Protein AF-A0A7S4MJ01-F1 (afdb_monomer_lite)

Radius of gyration: 29.12 Å; chains: 1; bounding box: 57×42×101 Å

Structure (mmCIF, N/CA/C/O backbone):
data_AF-A0A7S4MJ01-F1
#
_entry.id   AF-A0A7S4MJ01-F1
#
loop_
_atom_site.group_PDB
_atom_site.id
_atom_site.type_symbol
_atom_site.label_atom_id
_atom_site.label_alt_id
_atom_site.label_comp_id
_atom_site.label_asym_id
_atom_site.label_entity_id
_atom_site.label_seq_id
_atom_site.pdbx_PDB_ins_code
_atom_site.Cartn_x
_atom_site.Cartn_y
_atom_site.Cartn_z
_atom_site.occupancy
_atom_site.B_iso_or_equiv
_atom_site.auth_seq_id
_atom_site.auth_comp_id
_atom_site.auth_asym_id
_atom_site.auth_atom_id
_atom_site.pdbx_PDB_model_num
ATOM 1 N N . LEU A 1 1 ? 13.375 -3.820 -9.154 1.00 93.56 1 LEU A N 1
ATOM 2 C CA . LEU A 1 1 ? 12.970 -2.738 -8.216 1.00 93.56 1 LEU A CA 1
ATOM 3 C C . LEU A 1 1 ? 13.602 -1.379 -8.534 1.00 93.56 1 LEU A C 1
ATOM 5 O O . LEU A 1 1 ? 12.864 -0.505 -8.953 1.00 93.56 1 LEU A O 1
ATOM 9 N N . PHE A 1 2 ? 14.925 -1.174 -8.414 1.00 94.56 2 PHE A N 1
ATOM 10 C CA . PHE A 1 2 ? 15.546 0.138 -8.723 1.00 94.56 2 PHE A CA 1
ATOM 11 C C . PHE A 1 2 ? 15.211 0.669 -10.120 1.00 94.56 2 PHE A C 1
ATOM 13 O O . PHE A 1 2 ? 14.810 1.820 -10.250 1.00 94.56 2 PHE A O 1
ATOM 20 N N . VAL A 1 3 ? 15.323 -0.178 -11.145 1.00 94.44 3 VAL A N 1
ATOM 21 C CA . VAL A 1 3 ? 14.954 0.190 -12.520 1.00 94.44 3 VAL A CA 1
ATOM 22 C C . VAL A 1 3 ? 13.467 0.544 -12.610 1.00 94.44 3 VAL A C 1
ATOM 24 O O . VAL A 1 3 ? 13.126 1.595 -13.135 1.00 94.44 3 VAL A O 1
ATOM 27 N N . GLN A 1 4 ? 12.588 -0.271 -12.023 1.00 94.94 4 GLN A N 1
ATOM 28 C CA . GLN A 1 4 ? 11.136 -0.062 -12.059 1.00 94.94 4 GLN A CA 1
ATOM 29 C C . GLN A 1 4 ? 10.678 1.239 -11.377 1.00 94.94 4 GLN A C 1
ATOM 31 O O . GLN A 1 4 ? 9.747 1.867 -11.869 1.00 94.94 4 GLN A O 1
ATOM 36 N N . ASP A 1 5 ? 11.310 1.688 -10.294 1.00 93.56 5 ASP A N 1
ATOM 37 C CA . ASP A 1 5 ? 10.912 2.958 -9.665 1.00 93.56 5 ASP A CA 1
ATOM 38 C C . ASP A 1 5 ? 11.545 4.190 -10.336 1.00 93.56 5 ASP A C 1
ATOM 40 O O . ASP A 1 5 ? 11.040 5.301 -10.182 1.00 93.56 5 ASP A O 1
ATOM 44 N N . ASN A 1 6 ? 12.615 4.015 -11.121 1.00 93.81 6 ASN A N 1
ATOM 45 C CA . ASN A 1 6 ? 13.370 5.127 -11.708 1.00 93.81 6 ASN A CA 1
ATOM 46 C C . ASN A 1 6 ? 13.273 5.238 -13.241 1.00 93.81 6 ASN A C 1
ATOM 48 O O . ASN A 1 6 ? 13.712 6.241 -13.792 1.00 93.81 6 ASN A O 1
ATOM 52 N N . TYR A 1 7 ? 12.697 4.275 -13.967 1.00 93.69 7 TYR A N 1
ATOM 53 C CA . TYR A 1 7 ? 12.671 4.340 -15.440 1.00 93.69 7 TYR A CA 1
ATOM 54 C C . TYR A 1 7 ? 11.862 5.536 -15.978 1.00 93.69 7 TYR A C 1
ATOM 56 O O . TYR A 1 7 ? 12.207 6.105 -17.007 1.00 93.69 7 TYR A O 1
ATOM 64 N N . LEU A 1 8 ? 10.830 5.988 -15.256 1.00 92.75 8 LEU A N 1
ATOM 65 C CA . LEU A 1 8 ? 10.005 7.146 -15.641 1.00 92.75 8 LEU A CA 1
ATOM 66 C C . LEU A 1 8 ? 10.691 8.503 -15.389 1.00 92.75 8 LEU A C 1
ATOM 68 O O . LEU A 1 8 ? 10.304 9.537 -15.956 1.00 92.75 8 LEU A O 1
ATOM 72 N N . SER A 1 9 ? 11.720 8.522 -14.537 1.00 92.00 9 SER A N 1
ATOM 73 C CA . SER A 1 9 ? 12.473 9.729 -14.194 1.00 92.00 9 SER A CA 1
ATOM 74 C C . SER A 1 9 ? 13.614 10.005 -15.174 1.00 92.00 9 SER A C 1
ATOM 76 O O . SER A 1 9 ? 14.514 10.768 -14.850 1.00 92.00 9 SER A O 1
ATOM 78 N N . VAL A 1 10 ? 13.575 9.460 -16.392 1.00 91.94 10 VAL A N 1
ATOM 79 C CA . VAL A 1 10 ? 14.601 9.658 -17.429 1.00 91.94 10 VAL A CA 1
ATOM 80 C C . VAL A 1 10 ? 14.021 10.401 -18.634 1.00 91.94 10 VAL A C 1
ATOM 82 O O . VAL A 1 10 ? 12.844 10.267 -18.966 1.00 91.94 10 VAL A O 1
ATOM 85 N N . TYR A 1 11 ? 14.837 11.223 -19.291 1.00 90.19 11 TYR A N 1
ATOM 86 C CA . TYR A 1 11 ? 14.572 11.750 -20.626 1.00 90.19 11 TYR A CA 1
ATOM 87 C C . TYR A 1 11 ? 15.255 10.858 -21.670 1.00 90.19 11 TYR A C 1
ATOM 89 O O . TYR A 1 11 ? 16.481 10.930 -21.796 1.00 90.19 11 TYR A O 1
ATOM 97 N N . PRO A 1 12 ? 14.498 10.033 -22.418 1.00 91.88 12 PRO A N 1
ATOM 98 C CA . PRO A 1 12 ? 15.085 9.125 -23.389 1.00 91.88 12 PRO A CA 1
ATOM 99 C C . PRO A 1 12 ? 15.710 9.889 -24.561 1.00 91.88 12 PRO A C 1
ATOM 101 O O . PRO A 1 12 ? 15.084 10.772 -25.155 1.00 91.88 12 PRO A O 1
ATOM 104 N N . TYR A 1 13 ? 16.934 9.509 -24.926 1.00 90.62 13 TYR A N 1
ATOM 105 C CA . TYR A 1 13 ? 17.701 10.088 -26.028 1.00 90.62 13 TYR A CA 1
ATOM 106 C C . TYR A 1 13 ? 16.930 10.005 -27.348 1.00 90.62 13 TYR A C 1
ATOM 108 O O . TYR A 1 13 ? 16.798 11.003 -28.054 1.00 90.62 13 TYR A O 1
ATOM 116 N N . ASN A 1 14 ? 16.327 8.845 -27.628 1.00 86.62 14 ASN A N 1
ATOM 117 C CA . ASN A 1 14 ? 15.572 8.611 -28.857 1.00 86.62 14 ASN A CA 1
ATOM 118 C C . ASN A 1 14 ? 14.391 9.586 -28.994 1.00 86.62 14 ASN A C 1
ATOM 120 O O . ASN A 1 14 ? 14.163 10.111 -30.081 1.00 86.62 14 ASN A O 1
ATOM 124 N N . ALA A 1 15 ? 13.702 9.914 -27.893 1.00 86.69 15 ALA A N 1
ATOM 125 C CA . ALA A 1 15 ? 12.637 10.917 -27.911 1.00 86.69 15 ALA A CA 1
ATOM 126 C C . ALA A 1 15 ? 13.180 12.347 -28.050 1.00 86.69 15 ALA A C 1
ATOM 128 O O . ALA A 1 15 ? 12.519 13.182 -28.658 1.00 86.69 15 ALA A O 1
ATOM 129 N N . SER A 1 16 ? 14.376 12.640 -27.527 1.00 82.56 16 SER A N 1
ATOM 130 C CA . SER A 1 16 ? 15.009 13.967 -27.611 1.00 82.56 16 SER A CA 1
ATOM 131 C C . SER A 1 16 ? 15.285 14.416 -29.053 1.00 82.56 16 SER A C 1
ATOM 133 O O . SER A 1 16 ? 15.238 15.607 -29.351 1.00 82.56 16 SER A O 1
ATOM 135 N N . THR A 1 17 ? 15.496 13.468 -29.972 1.00 84.25 17 THR A N 1
ATOM 136 C CA . THR A 1 17 ? 15.765 13.751 -31.395 1.00 84.25 17 THR A CA 1
ATOM 137 C C . THR A 1 17 ? 14.595 14.414 -32.137 1.00 84.25 17 THR A C 1
ATOM 139 O O . THR A 1 17 ? 14.790 14.995 -33.204 1.00 84.25 17 THR A O 1
ATOM 142 N N . GLN A 1 18 ? 13.372 14.362 -31.597 1.00 85.69 18 GLN A N 1
ATOM 143 C CA . GLN A 1 18 ? 12.188 14.865 -32.294 1.00 85.69 18 GLN A CA 1
ATOM 144 C C . GLN A 1 18 ? 12.034 16.390 -32.157 1.00 85.69 18 GLN A C 1
ATOM 146 O O . GLN A 1 18 ? 11.996 16.951 -31.058 1.00 85.69 18 GLN A O 1
ATOM 151 N N . THR A 1 19 ? 11.838 17.071 -33.289 1.00 82.44 19 THR A N 1
ATOM 152 C CA . THR A 1 19 ? 11.710 18.538 -33.358 1.00 82.44 19 THR A CA 1
ATOM 153 C C . THR A 1 19 ? 10.437 19.056 -32.680 1.00 82.44 19 THR A C 1
ATOM 155 O O . THR A 1 19 ? 10.465 20.047 -31.950 1.00 82.44 19 THR A O 1
ATOM 158 N N . SER A 1 20 ? 9.305 18.368 -32.872 1.00 90.56 20 SER A N 1
ATOM 159 C CA . SER A 1 20 ? 8.009 18.776 -32.314 1.00 90.56 20 SER A CA 1
ATOM 160 C C . SER A 1 20 ? 7.806 18.246 -30.895 1.00 90.56 20 SER A C 1
ATOM 162 O O . SER A 1 20 ? 7.958 17.050 -30.644 1.00 90.56 20 SER A O 1
ATOM 164 N N . GLN A 1 21 ? 7.364 19.114 -29.981 1.00 89.25 21 GLN A N 1
ATOM 165 C CA . GLN A 1 21 ? 7.076 18.755 -28.588 1.00 89.25 21 GLN A CA 1
ATOM 166 C C . GLN A 1 21 ? 6.046 17.625 -28.460 1.00 89.25 21 GLN A C 1
ATOM 168 O O . GLN A 1 21 ? 6.231 16.721 -27.647 1.00 89.25 21 GLN A O 1
ATOM 173 N N . LYS A 1 22 ? 4.995 17.630 -29.289 1.00 91.69 22 LYS A N 1
ATOM 174 C CA . LYS A 1 22 ? 3.958 16.588 -29.263 1.00 91.69 22 LYS A CA 1
ATOM 175 C C . LYS A 1 22 ? 4.519 15.223 -29.674 1.00 91.69 22 LYS A C 1
ATOM 177 O O . LYS A 1 22 ? 4.217 14.221 -29.035 1.00 91.69 22 LYS A O 1
ATOM 182 N N . LYS A 1 23 ? 5.385 15.191 -30.695 1.00 90.56 23 LYS A N 1
ATOM 183 C CA . LYS A 1 23 ? 6.066 13.960 -31.138 1.00 90.56 23 LYS A CA 1
ATOM 184 C C . LYS A 1 23 ? 7.043 13.441 -30.081 1.00 90.56 23 LYS A C 1
ATOM 186 O O . LYS A 1 23 ? 7.067 12.241 -29.839 1.00 90.56 23 LYS A O 1
ATOM 191 N N . ARG A 1 24 ? 7.777 14.335 -29.398 1.00 90.44 24 ARG A N 1
ATOM 192 C CA . ARG A 1 24 ? 8.640 13.962 -28.259 1.00 90.44 24 ARG A CA 1
ATOM 193 C C . ARG A 1 24 ? 7.856 13.262 -27.154 1.00 90.44 24 ARG A C 1
ATOM 195 O O . ARG A 1 24 ? 8.290 12.228 -26.664 1.00 90.44 24 ARG A O 1
ATOM 202 N N . GLN A 1 25 ? 6.715 13.827 -26.760 1.00 91.12 25 GLN A N 1
ATOM 203 C CA . GLN A 1 25 ? 5.878 13.254 -25.704 1.00 91.12 25 GLN A CA 1
ATOM 204 C C . GLN A 1 25 ? 5.296 11.898 -26.109 1.00 91.12 25 GLN A C 1
ATOM 206 O O . GLN A 1 25 ? 5.357 10.966 -25.316 1.00 91.12 25 GLN A O 1
ATOM 211 N N . LEU A 1 26 ? 4.793 11.767 -27.341 1.00 93.25 26 LEU A N 1
ATOM 212 C CA . LEU A 1 26 ? 4.272 10.496 -27.851 1.00 93.25 26 LEU A CA 1
ATOM 213 C C . LEU A 1 26 ? 5.359 9.415 -27.823 1.00 93.25 26 LEU A C 1
ATOM 215 O O . LEU A 1 26 ? 5.165 8.370 -27.212 1.00 93.25 26 LEU A O 1
ATOM 219 N N . MET A 1 27 ? 6.531 9.710 -28.389 1.00 92.75 27 MET A N 1
ATOM 220 C CA . MET A 1 27 ? 7.646 8.764 -28.421 1.00 92.75 27 MET A CA 1
ATOM 221 C C . MET A 1 27 ? 8.152 8.413 -27.014 1.00 92.75 27 MET A C 1
ATOM 223 O O . MET A 1 27 ? 8.504 7.270 -26.749 1.00 92.75 27 MET A O 1
ATOM 227 N N . HIS A 1 28 ? 8.159 9.371 -26.080 1.00 93.12 28 HIS A N 1
ATOM 228 C CA . HIS A 1 28 ? 8.474 9.092 -24.677 1.00 93.12 28 HIS A CA 1
ATOM 229 C C . HIS A 1 28 ? 7.491 8.081 -24.080 1.00 93.12 28 HIS A C 1
ATOM 231 O O . HIS A 1 28 ? 7.921 7.123 -23.447 1.00 93.12 28 HIS A O 1
ATOM 237 N N . MET A 1 29 ? 6.187 8.291 -24.276 1.00 93.88 29 MET A N 1
ATOM 238 C CA . MET A 1 29 ? 5.149 7.395 -23.760 1.00 93.88 29 MET A CA 1
ATOM 239 C C . MET A 1 29 ? 5.257 5.992 -24.367 1.00 93.88 29 MET A C 1
ATOM 241 O O . MET A 1 29 ? 5.109 5.011 -23.648 1.00 93.88 29 MET A O 1
ATOM 245 N N . GLU A 1 30 ? 5.574 5.887 -25.658 1.00 95.56 30 GLU A N 1
ATOM 246 C CA . GLU A 1 30 ? 5.770 4.608 -26.351 1.00 95.56 30 GLU A CA 1
ATOM 247 C C . GLU A 1 30 ? 6.977 3.824 -25.805 1.00 95.56 30 GLU A C 1
ATOM 249 O O . GLU A 1 30 ? 6.874 2.631 -25.506 1.00 95.56 30 GLU A O 1
ATOM 254 N N . LEU A 1 31 ? 8.110 4.502 -25.588 1.00 95.38 31 LEU A N 1
ATOM 255 C CA . LEU A 1 31 ? 9.301 3.898 -24.976 1.00 95.38 31 LEU A CA 1
ATOM 256 C C . LEU A 1 31 ? 9.055 3.510 -23.512 1.00 95.38 31 LEU A C 1
ATOM 258 O O . LEU A 1 31 ? 9.491 2.446 -23.075 1.00 95.38 31 LEU A O 1
ATOM 262 N N . ALA A 1 32 ? 8.328 4.348 -22.766 1.00 95.31 32 ALA A N 1
ATOM 263 C CA . ALA A 1 32 ? 7.919 4.057 -21.395 1.00 95.31 32 ALA A CA 1
ATOM 264 C C . ALA A 1 32 ? 7.013 2.822 -21.319 1.00 95.31 32 ALA A C 1
ATOM 266 O O . ALA A 1 32 ? 7.237 1.966 -20.466 1.00 95.31 32 ALA A O 1
ATOM 267 N N . SER A 1 33 ? 6.051 2.697 -22.239 1.00 96.81 33 SER A N 1
ATOM 268 C CA . SER A 1 33 ? 5.196 1.512 -22.363 1.00 96.81 33 SER A CA 1
ATOM 269 C C . SER A 1 33 ? 6.022 0.263 -22.664 1.00 96.81 33 SER A C 1
ATOM 271 O O . SER A 1 33 ? 5.914 -0.726 -21.951 1.00 96.81 33 SER A O 1
ATOM 273 N N . SER A 1 34 ? 6.930 0.337 -23.642 1.00 96.56 34 SER A N 1
ATOM 274 C CA . SER A 1 34 ? 7.780 -0.800 -24.031 1.00 96.56 34 SER A CA 1
ATOM 275 C C . SER A 1 34 ? 8.685 -1.281 -22.887 1.00 96.56 34 SER A C 1
ATOM 277 O O . SER A 1 34 ? 8.934 -2.478 -22.726 1.00 96.56 34 SER A O 1
ATOM 279 N N . ALA A 1 35 ? 9.191 -0.353 -22.070 1.00 96.69 35 ALA A N 1
ATOM 280 C CA . ALA A 1 35 ? 9.945 -0.689 -20.867 1.00 96.69 35 ALA A CA 1
ATOM 281 C C . ALA A 1 35 ? 9.056 -1.303 -19.778 1.00 96.69 35 ALA A C 1
ATOM 283 O O . ALA A 1 35 ? 9.480 -2.258 -19.127 1.00 96.69 35 ALA A O 1
ATOM 284 N N . ALA A 1 36 ? 7.839 -0.783 -19.590 1.00 97.00 36 ALA A N 1
ATOM 285 C CA . ALA A 1 36 ? 6.875 -1.317 -18.634 1.00 97.00 36 ALA A CA 1
ATOM 286 C C . ALA A 1 36 ? 6.470 -2.758 -18.980 1.00 97.00 36 ALA A C 1
ATOM 288 O O . ALA A 1 36 ? 6.477 -3.605 -18.088 1.00 97.00 36 ALA A O 1
ATOM 289 N N . ASP A 1 37 ? 6.232 -3.056 -20.259 1.00 97.50 37 ASP A N 1
ATOM 290 C CA . ASP A 1 37 ? 5.923 -4.410 -20.735 1.00 97.50 37 ASP A CA 1
ATOM 291 C C . ASP A 1 37 ? 7.069 -5.382 -20.416 1.00 97.50 37 ASP A C 1
ATOM 293 O O . ASP A 1 37 ? 6.854 -6.446 -19.843 1.00 97.50 37 ASP A O 1
ATOM 297 N N . SER A 1 38 ? 8.319 -4.978 -20.672 1.00 97.25 38 SER A N 1
ATOM 298 C CA . SER A 1 38 ? 9.496 -5.792 -20.334 1.00 97.25 38 SER A CA 1
ATOM 299 C C . SER A 1 38 ? 9.644 -6.038 -18.826 1.00 97.25 38 SER A C 1
ATOM 301 O O . SER A 1 38 ? 10.046 -7.128 -18.416 1.00 97.25 38 SER A O 1
ATOM 303 N N . ILE A 1 39 ? 9.332 -5.042 -17.988 1.00 96.88 39 ILE A N 1
ATOM 304 C CA . ILE A 1 39 ? 9.336 -5.199 -16.526 1.00 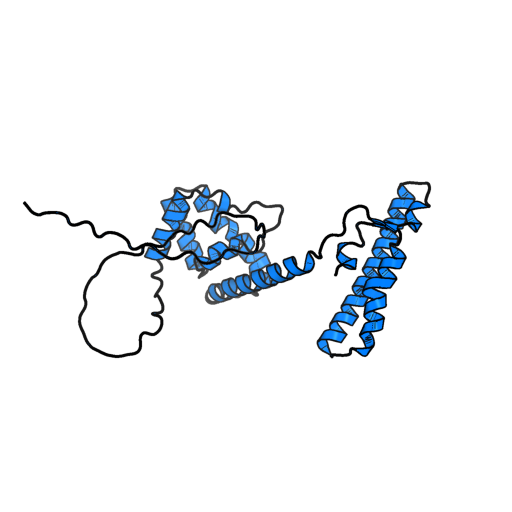96.88 39 ILE A CA 1
ATOM 305 C C . ILE A 1 39 ? 8.214 -6.154 -16.096 1.00 96.88 39 ILE A C 1
ATOM 307 O O . ILE A 1 39 ? 8.451 -7.012 -15.247 1.00 96.88 39 ILE A O 1
ATOM 311 N N . SER A 1 40 ? 7.029 -6.049 -16.700 1.00 96.50 40 SER A N 1
ATOM 312 C CA . SER A 1 40 ? 5.897 -6.945 -16.442 1.00 96.50 40 SER A CA 1
ATOM 313 C C . SER A 1 40 ? 6.236 -8.396 -16.791 1.00 96.50 40 SER A C 1
ATOM 315 O O . SER A 1 40 ? 6.042 -9.287 -15.967 1.00 96.50 40 SER A O 1
ATOM 317 N N . ASP A 1 41 ? 6.823 -8.634 -17.968 1.00 96.31 41 ASP A N 1
ATOM 318 C CA . ASP A 1 41 ? 7.301 -9.962 -18.371 1.00 96.31 41 ASP A CA 1
ATOM 319 C C . ASP A 1 41 ? 8.314 -10.512 -17.360 1.00 96.31 41 ASP A C 1
ATOM 321 O O . ASP A 1 41 ? 8.280 -11.689 -16.998 1.00 96.31 41 ASP A O 1
ATOM 325 N N . SER A 1 42 ? 9.219 -9.655 -16.873 1.00 96.62 42 SER A N 1
ATOM 326 C CA . SER A 1 42 ? 10.219 -10.062 -15.889 1.00 96.62 42 SER A CA 1
ATOM 327 C C . SER A 1 42 ? 9.595 -10.520 -14.569 1.00 96.62 42 SER A C 1
ATOM 329 O O . SER A 1 42 ? 10.056 -11.518 -14.024 1.00 96.62 42 SER A O 1
ATOM 331 N N . ASP A 1 43 ? 8.518 -9.881 -14.097 1.00 95.62 43 ASP A N 1
ATOM 332 C CA . ASP A 1 43 ? 7.831 -10.264 -12.853 1.00 95.62 43 ASP A CA 1
ATOM 333 C C . ASP A 1 43 ? 7.222 -11.675 -12.945 1.00 95.62 43 ASP A C 1
ATOM 335 O O . ASP A 1 43 ? 7.316 -12.467 -12.003 1.00 95.62 43 ASP A O 1
ATOM 339 N N . LEU A 1 44 ? 6.707 -12.057 -14.123 1.00 94.75 44 LEU A N 1
ATOM 340 C CA . LEU A 1 44 ? 6.239 -13.424 -14.377 1.00 94.75 44 LEU A CA 1
ATOM 341 C C . LEU A 1 44 ? 7.371 -14.442 -14.199 1.00 94.75 44 LEU A C 1
ATOM 343 O O . LEU A 1 44 ? 7.210 -15.421 -13.467 1.00 94.75 44 LEU A O 1
ATOM 347 N N . PHE A 1 45 ? 8.538 -14.198 -14.803 1.00 95.06 45 PHE A N 1
ATOM 348 C CA . PHE A 1 45 ? 9.705 -15.066 -14.618 1.00 95.06 45 PHE A CA 1
ATOM 349 C C . PHE A 1 45 ? 10.215 -15.047 -13.176 1.00 95.06 45 PHE A C 1
ATOM 351 O O . PHE A 1 45 ? 10.591 -16.092 -12.649 1.00 95.06 45 PHE A O 1
ATOM 358 N N . GLU A 1 46 ? 10.196 -13.892 -12.513 1.00 95.31 46 GLU A N 1
ATOM 359 C CA . GLU A 1 46 ? 10.608 -13.756 -11.117 1.00 95.31 46 GLU A CA 1
ATOM 360 C C . GLU A 1 46 ? 9.725 -14.605 -10.188 1.00 95.31 46 GLU A C 1
ATOM 362 O O . GLU A 1 46 ? 10.228 -15.259 -9.268 1.00 95.31 46 GLU A O 1
ATOM 367 N N . SER A 1 47 ? 8.417 -14.658 -10.464 1.00 94.56 47 SER A N 1
ATOM 368 C CA . SER A 1 47 ? 7.464 -15.502 -9.739 1.00 94.56 47 SER A CA 1
ATOM 369 C C . SER A 1 47 ? 7.772 -16.996 -9.900 1.00 94.56 47 SER A C 1
ATOM 371 O O . SER A 1 47 ? 7.778 -17.727 -8.907 1.00 94.56 47 SER A O 1
ATOM 373 N N . ILE A 1 48 ? 8.115 -17.440 -11.116 1.00 95.38 48 ILE A N 1
ATOM 374 C CA . ILE A 1 48 ? 8.487 -18.830 -11.417 1.00 95.38 48 ILE A CA 1
ATOM 375 C C . ILE A 1 48 ? 9.802 -19.183 -10.722 1.00 95.38 48 ILE A C 1
ATOM 377 O O . ILE A 1 48 ? 9.872 -20.196 -10.028 1.00 95.38 48 ILE A O 1
ATOM 381 N N . ILE A 1 49 ? 10.822 -18.322 -10.827 1.00 96.88 49 ILE A N 1
ATOM 382 C CA . ILE A 1 49 ? 12.122 -18.516 -10.167 1.00 96.88 49 ILE A CA 1
ATOM 383 C C . ILE A 1 49 ? 11.928 -18.709 -8.662 1.00 96.88 49 ILE A C 1
ATOM 385 O O . ILE A 1 49 ? 12.481 -19.641 -8.083 1.00 96.88 49 ILE A O 1
ATOM 389 N N . ARG A 1 50 ? 11.117 -17.863 -8.018 1.00 95.25 50 ARG A N 1
ATOM 390 C CA . ARG A 1 50 ? 10.872 -17.962 -6.574 1.00 95.25 50 ARG A CA 1
ATOM 391 C C . ARG A 1 50 ? 10.013 -19.164 -6.184 1.00 95.25 50 ARG A C 1
ATOM 393 O O . ARG A 1 50 ? 10.278 -19.766 -5.145 1.00 95.25 50 ARG A O 1
ATOM 4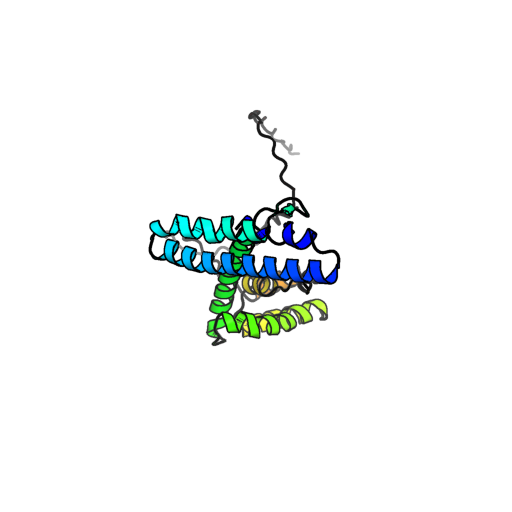00 N N . ARG A 1 51 ? 8.998 -19.515 -6.977 1.00 96.56 51 ARG A N 1
ATOM 401 C CA . ARG A 1 51 ? 8.084 -20.626 -6.670 1.00 96.56 51 ARG A CA 1
ATOM 402 C C . ARG A 1 51 ? 8.732 -21.991 -6.891 1.00 96.56 51 ARG A C 1
ATOM 404 O O . ARG A 1 51 ? 8.577 -22.873 -6.057 1.00 96.56 51 ARG A O 1
ATOM 411 N N . GLU A 1 52 ? 9.451 -22.151 -7.997 1.00 96.25 52 GLU A N 1
ATOM 412 C CA . GLU A 1 52 ? 9.981 -23.440 -8.466 1.00 96.25 52 GLU A CA 1
ATOM 413 C C . GLU A 1 52 ? 11.496 -23.576 -8.263 1.00 96.25 52 GLU A C 1
ATOM 415 O O . GLU A 1 52 ? 12.056 -24.631 -8.540 1.00 96.25 52 GLU A O 1
ATOM 420 N N . GLN A 1 53 ? 12.167 -22.532 -7.759 1.00 95.25 53 GLN A N 1
ATOM 421 C CA . GLN A 1 53 ? 13.621 -22.506 -7.536 1.00 95.25 53 GLN A CA 1
ATOM 422 C C . GLN A 1 53 ? 14.435 -22.729 -8.825 1.00 95.25 53 GLN A C 1
ATOM 424 O O . GLN A 1 53 ? 15.560 -23.229 -8.797 1.00 95.25 53 GLN A O 1
ATOM 429 N N . GLN A 1 54 ? 13.875 -22.336 -9.974 1.00 94.88 54 GLN A N 1
ATOM 430 C CA . GLN A 1 54 ? 14.501 -22.506 -11.283 1.00 94.88 54 GLN A CA 1
ATOM 431 C C . GLN A 1 54 ? 15.470 -21.355 -11.594 1.00 94.88 54 GLN A C 1
ATOM 433 O O . GLN A 1 54 ? 15.174 -20.430 -12.351 1.00 94.88 54 GLN A O 1
ATOM 438 N N . TRP A 1 55 ? 16.662 -21.408 -11.001 1.00 95.94 55 TRP A N 1
ATOM 439 C CA . TRP A 1 55 ? 17.675 -20.349 -11.112 1.00 95.94 55 TRP A CA 1
ATOM 440 C C . TRP A 1 55 ? 18.292 -20.200 -12.509 1.00 95.94 55 TRP A C 1
ATOM 442 O O . TRP A 1 55 ? 18.880 -19.162 -12.811 1.00 95.94 55 TRP A O 1
ATOM 452 N N . SER A 1 56 ? 18.115 -21.189 -13.388 1.00 96.50 56 SER A N 1
ATOM 453 C CA . SER A 1 56 ? 18.557 -21.127 -14.788 1.00 96.50 56 SER A CA 1
ATOM 454 C C . SER A 1 56 ? 17.895 -19.995 -15.585 1.00 96.50 56 SER A C 1
ATOM 456 O O . SER A 1 56 ? 18.468 -19.527 -16.566 1.00 96.50 56 SER A O 1
ATOM 458 N N . LEU A 1 57 ? 16.730 -19.503 -15.142 1.00 95.12 57 LEU A N 1
ATOM 459 C CA . LEU A 1 57 ? 16.021 -18.370 -15.746 1.00 95.12 57 LEU A CA 1
ATOM 460 C C . LEU A 1 57 ? 16.515 -17.003 -15.243 1.00 95.12 57 LEU A C 1
ATOM 462 O O . LEU A 1 57 ? 16.092 -15.969 -15.760 1.00 95.12 57 LEU A O 1
ATOM 466 N N . MET A 1 58 ? 17.432 -16.963 -14.269 1.00 95.19 58 MET A N 1
ATOM 467 C CA . MET A 1 58 ? 17.956 -15.709 -13.719 1.00 95.19 58 MET A CA 1
ATOM 468 C C . MET A 1 58 ? 18.614 -14.799 -14.776 1.00 95.19 58 MET A C 1
ATOM 470 O O . MET A 1 58 ? 18.347 -13.595 -14.735 1.00 95.19 58 MET A O 1
ATOM 474 N N . PRO A 1 59 ? 19.410 -15.300 -15.747 1.00 96.38 59 PRO A N 1
ATOM 475 C CA . PRO A 1 59 ? 19.964 -14.451 -16.802 1.00 96.38 59 PRO A CA 1
ATOM 476 C C . PRO A 1 59 ? 18.877 -13.784 -17.653 1.00 96.38 59 PRO A C 1
ATOM 478 O O . PRO A 1 59 ? 18.966 -12.592 -17.945 1.00 96.38 59 PRO A O 1
ATOM 481 N N . LEU A 1 60 ? 17.814 -14.524 -17.989 1.00 95.88 60 LEU A N 1
ATOM 482 C CA . LEU A 1 60 ? 16.675 -13.993 -18.738 1.00 95.88 60 LEU A CA 1
ATOM 483 C C . LEU A 1 60 ? 15.941 -12.912 -17.933 1.00 95.88 60 LEU A C 1
ATOM 485 O O . LEU A 1 60 ? 15.679 -11.828 -18.454 1.00 95.88 60 LEU A O 1
ATOM 489 N N . HIS A 1 61 ? 15.684 -13.166 -16.646 1.00 96.44 61 HIS A N 1
ATOM 490 C CA . HIS A 1 61 ? 15.125 -12.169 -15.735 1.00 96.44 61 HIS A CA 1
ATOM 491 C C . HIS A 1 61 ? 16.004 -10.911 -15.658 1.00 96.44 61 HIS A C 1
ATOM 493 O O . HIS A 1 61 ? 15.482 -9.800 -15.705 1.00 96.44 61 HIS A O 1
ATOM 499 N N . GLY A 1 62 ? 17.332 -11.049 -15.601 1.00 95.88 62 GLY A N 1
ATOM 500 C CA . GLY A 1 62 ? 18.265 -9.919 -15.613 1.00 95.88 62 GLY A CA 1
ATOM 501 C C . GLY A 1 62 ? 18.130 -9.061 -16.873 1.00 95.88 62 GLY A C 1
ATOM 502 O O . GLY A 1 62 ? 18.022 -7.837 -16.777 1.00 95.88 62 GLY A O 1
ATOM 503 N N . VAL A 1 63 ? 18.046 -9.690 -18.048 1.00 97.19 63 VAL A N 1
ATOM 504 C CA . VAL A 1 63 ? 17.852 -8.980 -19.322 1.00 97.19 63 VAL A CA 1
ATOM 505 C C . VAL A 1 63 ? 16.513 -8.240 -19.348 1.00 97.19 63 VAL A C 1
ATOM 507 O O . VAL A 1 63 ? 16.484 -7.054 -19.676 1.00 97.19 63 VAL A O 1
ATOM 510 N N . LEU A 1 64 ? 15.417 -8.906 -18.977 1.00 96.81 64 LEU A N 1
ATOM 511 C CA . LEU A 1 64 ? 14.064 -8.341 -19.049 1.00 96.81 64 LEU A CA 1
ATOM 512 C C . LEU A 1 64 ? 13.780 -7.283 -17.974 1.00 96.81 64 LEU A C 1
ATOM 514 O O . LEU A 1 64 ? 13.075 -6.316 -18.249 1.00 96.81 64 LEU A O 1
ATOM 518 N N . SER A 1 65 ? 14.344 -7.427 -16.775 1.00 96.06 65 SER A N 1
ATOM 519 C CA . SER A 1 65 ? 14.115 -6.492 -15.664 1.00 96.06 65 SER A CA 1
ATOM 520 C C . SER A 1 65 ? 15.035 -5.268 -15.694 1.00 96.06 65 SER A C 1
ATOM 522 O O . SER A 1 65 ? 14.663 -4.218 -15.165 1.00 96.06 65 SER A O 1
ATOM 524 N N . THR A 1 66 ? 16.234 -5.378 -16.287 1.00 95.75 66 THR A N 1
ATOM 525 C CA . THR A 1 66 ? 17.243 -4.302 -16.250 1.00 95.75 66 THR A CA 1
ATOM 526 C C . THR A 1 66 ? 17.683 -3.828 -17.628 1.00 95.75 66 THR A C 1
ATOM 528 O O . THR A 1 66 ? 17.488 -2.658 -17.947 1.00 95.75 66 THR A O 1
ATOM 531 N N . ILE A 1 67 ? 18.237 -4.711 -18.462 1.00 96.44 67 ILE A N 1
ATOM 532 C CA . ILE A 1 67 ? 18.920 -4.321 -19.706 1.00 96.44 67 ILE A CA 1
ATOM 533 C C . ILE A 1 67 ? 17.925 -3.802 -20.745 1.00 96.44 67 ILE A C 1
ATOM 535 O O . ILE A 1 67 ? 18.110 -2.718 -21.292 1.00 96.44 67 ILE A O 1
ATOM 539 N N . ARG A 1 68 ? 16.852 -4.553 -21.008 1.00 96.31 68 ARG A N 1
ATOM 540 C CA . ARG A 1 68 ? 15.849 -4.201 -22.019 1.00 96.31 68 ARG A CA 1
ATOM 541 C C . ARG A 1 68 ? 15.078 -2.917 -21.655 1.00 96.31 68 ARG A C 1
ATOM 543 O O . ARG A 1 68 ? 15.004 -2.038 -22.514 1.00 96.31 68 ARG A O 1
ATOM 550 N N . PRO A 1 69 ? 14.597 -2.716 -20.410 1.00 96.12 69 PRO A N 1
ATOM 551 C CA . PRO A 1 69 ? 14.016 -1.438 -19.995 1.00 96.12 69 PRO A CA 1
ATOM 552 C C . PRO A 1 69 ? 15.006 -0.268 -20.090 1.00 96.12 69 PRO A C 1
ATOM 554 O O . PRO A 1 69 ? 14.642 0.809 -20.563 1.00 96.12 69 PRO A O 1
ATOM 557 N N . ALA A 1 70 ? 16.268 -0.479 -19.693 1.00 94.38 70 ALA A N 1
ATOM 558 C CA . ALA A 1 70 ? 17.307 0.548 -19.779 1.00 94.38 70 ALA A CA 1
ATOM 559 C C . ALA A 1 70 ? 17.646 0.924 -21.228 1.00 94.38 70 ALA A C 1
ATOM 561 O O . ALA A 1 70 ? 17.912 2.089 -21.502 1.00 94.38 70 ALA A O 1
ATOM 562 N N . PHE A 1 71 ? 17.593 -0.031 -22.160 1.00 95.06 71 PHE A N 1
ATOM 563 C CA . PHE A 1 71 ? 17.793 0.227 -23.584 1.00 95.06 71 PHE A CA 1
ATOM 564 C C . PHE A 1 71 ? 16.689 1.119 -24.165 1.00 95.06 71 PHE A C 1
ATOM 566 O O . PHE A 1 71 ? 16.982 2.105 -24.842 1.00 95.06 71 PHE A O 1
ATOM 573 N N . PHE A 1 72 ? 15.418 0.827 -23.863 1.00 94.44 72 PHE A N 1
ATOM 574 C CA . PHE A 1 72 ? 14.305 1.657 -24.336 1.00 94.44 72 PHE A CA 1
ATOM 575 C C . PHE A 1 72 ? 14.364 3.082 -23.780 1.00 94.44 72 PHE A C 1
ATOM 577 O O . PHE A 1 72 ? 14.018 4.035 -24.480 1.00 94.44 72 PHE A O 1
ATOM 584 N N . ILE A 1 73 ? 14.833 3.238 -22.541 1.00 93.44 73 ILE A N 1
ATOM 585 C CA . ILE A 1 73 ? 14.835 4.519 -21.828 1.00 93.44 73 ILE A CA 1
ATOM 586 C C . ILE A 1 73 ? 16.259 5.023 -21.574 1.00 93.44 73 ILE A C 1
ATOM 588 O O . ILE A 1 73 ? 16.558 5.703 -20.597 1.00 93.44 73 ILE A O 1
ATOM 592 N N . GLN A 1 74 ? 17.169 4.737 -22.498 1.00 92.50 74 GLN A N 1
ATOM 593 C CA . GLN A 1 74 ? 18.524 5.267 -22.429 1.00 92.50 74 GLN A CA 1
ATOM 594 C C . GLN A 1 74 ? 18.504 6.796 -22.546 1.00 92.50 74 GLN A C 1
ATOM 596 O O . GLN A 1 74 ? 17.877 7.350 -23.452 1.00 92.50 74 GLN A O 1
ATOM 601 N N . GLY A 1 75 ? 19.185 7.502 -21.646 1.00 91.56 75 GLY A N 1
ATOM 602 C CA . GLY A 1 75 ? 19.232 8.960 -21.674 1.00 91.56 75 GLY A CA 1
ATOM 603 C C . GLY A 1 75 ? 19.609 9.581 -20.336 1.00 91.56 75 GLY A C 1
ATOM 604 O O . GLY A 1 75 ? 20.298 8.970 -19.521 1.00 91.56 75 GLY A O 1
ATOM 605 N N . THR A 1 76 ? 19.157 10.815 -20.121 1.00 91.62 76 THR A N 1
ATOM 606 C CA . THR A 1 76 ? 19.545 11.626 -18.959 1.00 91.62 76 THR A CA 1
ATOM 607 C C . THR A 1 76 ? 18.485 11.558 -17.867 1.00 91.62 76 THR A C 1
ATOM 609 O O . THR A 1 76 ? 17.306 11.794 -18.130 1.00 91.62 76 THR A O 1
ATOM 612 N N . PHE A 1 77 ? 18.887 11.292 -16.625 1.00 90.19 77 PHE A N 1
ATOM 613 C CA . PHE A 1 77 ? 17.977 11.343 -15.480 1.00 90.19 77 PHE A CA 1
ATOM 614 C C . PHE A 1 77 ? 17.470 12.776 -15.229 1.00 90.19 77 PHE A C 1
ATOM 616 O O . PHE A 1 77 ? 18.242 13.731 -15.202 1.00 90.19 77 PHE A O 1
ATOM 623 N N . LYS A 1 78 ? 16.158 12.917 -15.020 1.00 86.69 78 LYS A N 1
ATOM 624 C CA . LYS A 1 78 ? 15.458 14.155 -14.638 1.00 86.69 78 LYS A CA 1
ATOM 625 C C . LYS A 1 78 ? 15.790 14.575 -13.210 1.00 86.69 78 LYS A C 1
ATOM 627 O O . LYS A 1 78 ? 15.818 15.761 -12.902 1.00 86.69 78 LYS A O 1
ATOM 632 N N . SER A 1 79 ? 15.978 13.595 -12.333 1.00 85.81 79 SER A N 1
ATOM 633 C CA . SER A 1 79 ? 16.181 13.775 -10.899 1.00 85.81 79 SER A CA 1
ATOM 634 C C . SER A 1 79 ? 17.160 12.739 -10.363 1.00 85.81 79 SER A C 1
ATOM 636 O O . SER A 1 79 ? 17.501 11.769 -11.040 1.00 85.81 79 SER A O 1
ATOM 638 N N . ARG A 1 80 ? 17.583 12.916 -9.109 1.00 89.69 80 ARG A N 1
ATOM 639 C CA . ARG A 1 80 ? 18.330 11.886 -8.385 1.00 89.69 80 ARG A CA 1
ATOM 640 C C . ARG A 1 80 ? 17.526 10.582 -8.353 1.00 89.69 80 ARG A C 1
ATOM 642 O O . ARG A 1 80 ? 16.305 10.612 -8.204 1.00 89.69 80 ARG A O 1
ATOM 649 N N . GLN A 1 81 ? 18.232 9.463 -8.470 1.00 90.44 81 GLN A N 1
ATOM 650 C CA . GLN A 1 81 ? 17.653 8.132 -8.332 1.00 90.44 81 GLN A CA 1
ATOM 651 C C . GLN A 1 81 ? 17.128 7.950 -6.907 1.00 90.44 81 GLN A C 1
ATOM 653 O O . GLN A 1 81 ? 17.871 8.133 -5.937 1.00 90.44 81 GLN A O 1
ATOM 658 N N . SER A 1 82 ? 15.848 7.617 -6.782 1.00 92.50 82 SER A N 1
ATOM 659 C CA . SER A 1 82 ? 15.228 7.301 -5.504 1.00 92.50 82 SER A CA 1
ATOM 660 C C . SER A 1 82 ? 15.416 5.823 -5.173 1.00 92.50 82 SER A C 1
ATOM 662 O O . SER A 1 82 ? 15.506 4.956 -6.050 1.00 92.50 82 SER A O 1
ATOM 664 N N . PHE A 1 83 ? 15.482 5.533 -3.875 1.00 94.81 83 PHE A N 1
ATOM 665 C CA . PHE A 1 83 ? 15.404 4.163 -3.390 1.00 94.81 83 PHE A CA 1
ATOM 666 C C . PHE A 1 83 ? 14.009 3.581 -3.690 1.00 94.81 83 PHE A C 1
ATOM 668 O O . PHE A 1 83 ? 13.031 4.333 -3.626 1.00 94.81 83 PHE A O 1
ATOM 675 N N . PRO A 1 84 ? 13.881 2.271 -3.980 1.00 95.06 84 PRO A N 1
ATOM 676 C CA . PRO A 1 84 ? 12.595 1.684 -4.310 1.00 95.06 84 PRO A CA 1
ATOM 677 C C . PRO A 1 84 ? 11.566 1.827 -3.184 1.00 95.06 84 PRO A C 1
ATOM 679 O O . PRO A 1 84 ? 11.736 1.291 -2.086 1.00 95.06 84 PRO A O 1
ATOM 682 N N . ALA A 1 85 ? 10.454 2.495 -3.475 1.00 94.12 85 ALA A N 1
ATOM 683 C CA . ALA A 1 85 ? 9.346 2.689 -2.547 1.00 94.12 85 ALA A CA 1
ATOM 684 C C . ALA A 1 85 ? 8.529 1.403 -2.339 1.00 94.12 85 ALA A C 1
ATOM 686 O O . ALA A 1 85 ? 7.794 1.284 -1.353 1.00 94.12 85 ALA A O 1
ATOM 687 N N . TRP A 1 86 ? 8.650 0.427 -3.248 1.00 94.38 86 TRP A N 1
ATOM 688 C CA . TRP A 1 86 ? 7.908 -0.834 -3.191 1.00 94.38 86 TRP A CA 1
ATOM 689 C C . TRP A 1 86 ? 8.097 -1.591 -1.868 1.00 94.38 86 TRP A C 1
ATOM 691 O O . TRP A 1 86 ? 7.127 -2.111 -1.323 1.00 94.38 86 TRP A O 1
ATOM 701 N N . LEU A 1 87 ? 9.308 -1.604 -1.297 1.00 93.50 87 LEU A N 1
ATOM 702 C CA . LEU A 1 87 ? 9.589 -2.321 -0.044 1.00 93.50 87 LEU A CA 1
ATOM 703 C C . LEU A 1 87 ? 8.794 -1.756 1.141 1.00 93.50 87 LEU A C 1
ATOM 705 O O . LEU A 1 87 ? 8.214 -2.517 1.918 1.00 93.50 87 LEU A O 1
ATOM 709 N N . GLY A 1 88 ? 8.722 -0.426 1.249 1.00 94.00 88 GLY A N 1
ATOM 710 C CA . GLY A 1 88 ? 7.915 0.245 2.268 1.00 94.00 88 GLY A CA 1
ATOM 711 C C . GLY A 1 88 ? 6.428 -0.044 2.071 1.00 94.00 88 GLY A C 1
ATOM 712 O O . GLY A 1 88 ? 5.755 -0.501 2.994 1.00 94.00 88 GLY A O 1
ATOM 713 N N . LYS A 1 89 ? 5.937 0.110 0.834 1.00 93.44 89 LYS A N 1
ATOM 714 C CA . LYS A 1 89 ? 4.535 -0.169 0.480 1.00 93.44 89 LYS A CA 1
ATOM 715 C C . LYS A 1 89 ? 4.137 -1.619 0.757 1.00 93.44 89 LYS A C 1
ATOM 717 O O . LYS A 1 89 ? 3.049 -1.857 1.275 1.00 93.44 89 LYS A O 1
ATOM 722 N N . ASN A 1 90 ? 5.006 -2.586 0.467 1.00 94.12 90 ASN A N 1
ATOM 723 C CA . ASN A 1 90 ? 4.752 -4.002 0.724 1.00 94.12 90 ASN A CA 1
ATOM 724 C C . ASN A 1 90 ? 4.644 -4.296 2.232 1.00 94.12 90 ASN A C 1
ATOM 726 O O . ASN A 1 90 ? 3.767 -5.035 2.678 1.00 94.12 90 ASN A O 1
ATOM 730 N N . SER A 1 91 ? 5.497 -3.685 3.056 1.00 94.00 91 SER A N 1
ATOM 731 C CA . SER A 1 91 ? 5.400 -3.812 4.516 1.00 94.00 91 SER A CA 1
ATOM 732 C C . SER A 1 91 ? 4.117 -3.188 5.069 1.00 94.00 91 SER A C 1
ATOM 734 O O . SER A 1 91 ? 3.424 -3.842 5.848 1.00 94.00 91 SER A O 1
ATOM 736 N N . THR A 1 92 ? 3.737 -1.994 4.606 1.00 92.06 92 THR A N 1
ATOM 737 C CA . THR A 1 92 ? 2.458 -1.364 4.976 1.00 92.06 92 THR A CA 1
ATOM 738 C C . THR A 1 92 ? 1.263 -2.204 4.529 1.00 92.06 92 THR A C 1
ATOM 740 O O . THR A 1 92 ? 0.332 -2.404 5.301 1.00 92.06 92 THR A O 1
ATOM 743 N N . THR A 1 93 ? 1.306 -2.774 3.322 1.00 92.06 93 THR A N 1
ATOM 744 C CA . THR A 1 93 ? 0.242 -3.652 2.803 1.00 92.06 93 THR A CA 1
ATOM 745 C C . THR A 1 93 ? 0.063 -4.882 3.691 1.00 92.06 93 THR A C 1
ATOM 747 O O . THR A 1 93 ? -1.058 -5.200 4.078 1.00 92.06 93 THR A O 1
ATOM 750 N N . ARG A 1 94 ? 1.160 -5.538 4.092 1.00 94.06 94 ARG A N 1
ATOM 751 C CA . ARG A 1 94 ? 1.116 -6.692 5.006 1.00 94.06 94 ARG A CA 1
ATOM 752 C C . ARG A 1 94 ? 0.607 -6.323 6.398 1.00 94.06 94 ARG A C 1
ATOM 754 O O . ARG A 1 94 ? -0.164 -7.089 6.968 1.00 94.06 94 ARG A O 1
ATOM 761 N N . LYS A 1 95 ? 1.007 -5.167 6.942 1.00 93.25 95 LYS A N 1
ATOM 762 C CA . LYS A 1 95 ? 0.463 -4.647 8.209 1.00 93.25 95 LYS A CA 1
ATOM 763 C C . LYS A 1 95 ? -1.052 -4.454 8.098 1.00 93.25 95 LYS A C 1
ATOM 765 O O . LYS A 1 95 ? -1.787 -4.979 8.925 1.00 93.25 95 LYS A O 1
ATOM 770 N N . ASN A 1 96 ? -1.508 -3.766 7.055 1.00 92.56 96 ASN A N 1
ATOM 771 C CA . ASN A 1 96 ? -2.925 -3.476 6.847 1.00 92.56 96 ASN A CA 1
ATOM 772 C C . ASN A 1 96 ? -3.753 -4.747 6.632 1.00 92.56 96 ASN A C 1
ATOM 774 O O . ASN A 1 96 ? -4.873 -4.816 7.121 1.00 92.56 96 ASN A O 1
ATOM 778 N N . HIS A 1 97 ? -3.207 -5.756 5.946 1.00 93.19 97 HIS A N 1
ATOM 779 C CA . HIS A 1 97 ? -3.877 -7.045 5.774 1.00 93.19 97 HIS A CA 1
ATOM 780 C C . HIS A 1 97 ? -4.116 -7.750 7.111 1.00 93.19 97 HIS A C 1
ATOM 782 O O . HIS A 1 97 ? -5.223 -8.209 7.357 1.00 93.19 97 HIS A O 1
ATOM 788 N N . ARG A 1 98 ? -3.107 -7.782 7.992 1.00 93.12 98 ARG A N 1
ATOM 789 C CA . ARG A 1 98 ? -3.242 -8.379 9.332 1.00 93.12 98 ARG A CA 1
ATOM 790 C C . ARG A 1 98 ? -4.304 -7.663 10.159 1.00 93.12 98 ARG A C 1
ATOM 792 O O . ARG A 1 98 ? -5.199 -8.308 10.678 1.00 93.12 98 ARG A O 1
ATOM 799 N N . LEU A 1 99 ? -4.254 -6.329 10.197 1.00 93.75 99 LEU A N 1
ATOM 800 C CA . LEU A 1 99 ? -5.255 -5.543 10.922 1.00 93.75 99 LEU A CA 1
ATOM 801 C C . LEU A 1 99 ? -6.670 -5.758 10.358 1.00 93.75 99 LEU A C 1
ATOM 803 O O . LEU A 1 99 ? -7.634 -5.824 11.109 1.00 93.75 99 LEU A O 1
ATOM 807 N N . LEU A 1 100 ? -6.806 -5.895 9.036 1.00 94.06 100 LEU A N 1
ATOM 808 C CA . LEU A 1 100 ? -8.088 -6.195 8.398 1.00 94.06 100 LEU A CA 1
ATOM 809 C C . LEU A 1 100 ? -8.602 -7.595 8.766 1.00 94.06 100 LEU A C 1
ATOM 811 O O . LEU A 1 100 ? -9.803 -7.770 8.964 1.00 94.06 100 LEU A O 1
ATOM 815 N N . GLU A 1 101 ? -7.714 -8.584 8.856 1.00 93.62 101 GLU A N 1
ATOM 816 C CA . GLU A 1 101 ? -8.057 -9.932 9.314 1.00 93.62 101 GLU A CA 1
ATOM 817 C C . GLU A 1 101 ? -8.503 -9.938 10.777 1.00 93.62 101 GLU A C 1
ATOM 819 O O . GLU A 1 101 ? -9.513 -10.568 11.081 1.00 93.62 101 GLU A O 1
ATOM 824 N N . ASP A 1 102 ? -7.823 -9.198 11.654 1.00 93.25 102 ASP A N 1
ATOM 825 C CA . ASP A 1 102 ? -8.199 -9.065 13.066 1.00 93.25 102 ASP A CA 1
ATOM 826 C C . ASP A 1 102 ? -9.602 -8.447 13.209 1.00 93.25 102 ASP A C 1
ATOM 828 O O . ASP A 1 102 ? -10.485 -9.050 13.824 1.00 93.25 102 ASP A O 1
ATOM 832 N N . VAL A 1 103 ? -9.855 -7.325 12.522 1.00 93.62 103 VAL A N 1
ATOM 833 C CA . VAL A 1 103 ? -11.176 -6.670 12.483 1.00 93.62 103 VAL A CA 1
ATOM 834 C C . VAL A 1 103 ? -12.248 -7.633 11.972 1.00 93.62 103 VAL A C 1
ATOM 836 O O . VAL A 1 103 ? -13.320 -7.761 12.566 1.00 93.62 103 VAL A O 1
ATOM 839 N N . ARG A 1 104 ? -11.970 -8.350 10.877 1.00 93.88 104 ARG A N 1
ATOM 840 C CA . ARG A 1 104 ? -12.898 -9.339 10.316 1.00 93.88 104 ARG A CA 1
ATOM 841 C C . ARG A 1 104 ? -13.206 -10.446 11.324 1.00 93.88 104 ARG A C 1
ATOM 843 O O . ARG A 1 104 ? -14.370 -10.820 11.449 1.00 93.88 104 ARG A O 1
ATOM 850 N N . ASN A 1 105 ? -12.198 -10.983 12.008 1.00 93.12 105 ASN A N 1
ATOM 851 C CA . ASN A 1 105 ? -12.370 -12.072 12.970 1.00 93.12 105 ASN A CA 1
ATOM 852 C C . ASN A 1 105 ? -13.267 -11.645 14.139 1.00 93.12 105 ASN A C 1
ATOM 854 O O . ASN A 1 105 ? -14.150 -12.403 14.537 1.00 93.12 105 ASN A O 1
ATOM 858 N N . HIS A 1 106 ? -13.107 -10.417 14.638 1.00 91.69 106 HIS A N 1
ATOM 859 C CA . HIS A 1 106 ? -13.989 -9.863 15.667 1.00 91.69 106 HIS A CA 1
ATOM 860 C C . HIS A 1 106 ? -15.424 -9.647 15.153 1.00 91.69 106 HIS A C 1
ATOM 862 O O . HIS A 1 106 ? -16.392 -10.017 15.822 1.00 91.69 106 HIS A O 1
ATOM 868 N N . MET A 1 107 ? -15.580 -9.159 13.917 1.00 92.06 107 MET A N 1
ATOM 869 C CA . MET A 1 107 ? -16.893 -8.957 13.289 1.00 92.06 107 MET A CA 1
ATOM 870 C C . MET A 1 107 ? -17.617 -10.256 12.907 1.00 92.06 107 MET A C 1
ATOM 872 O O . MET A 1 107 ? -18.842 -10.248 12.759 1.00 92.06 107 MET A O 1
ATOM 876 N N . GLN A 1 108 ? -16.903 -11.375 12.753 1.00 90.75 108 GLN A N 1
ATOM 877 C CA . GLN A 1 108 ? -17.435 -12.620 12.183 1.00 90.75 108 GLN A CA 1
ATOM 878 C C . GLN A 1 108 ? -18.643 -13.188 12.950 1.00 90.75 108 GLN A C 1
ATOM 880 O O . GLN A 1 108 ? -19.499 -13.843 12.361 1.00 90.75 108 GLN A O 1
ATOM 885 N N . SER A 1 109 ? -18.747 -12.915 14.254 1.00 88.75 109 SER A N 1
ATOM 886 C CA . SER A 1 109 ? -19.885 -13.348 15.082 1.00 88.75 109 SER A CA 1
ATOM 887 C C . SER A 1 109 ? -21.201 -12.640 14.717 1.00 88.75 109 SER A C 1
ATOM 889 O O . SER A 1 109 ? -22.290 -13.166 14.944 1.00 88.75 109 SER A O 1
ATOM 891 N N . LYS A 1 110 ? -21.113 -11.434 14.144 1.00 89.38 110 LYS A N 1
ATOM 892 C CA . LYS A 1 110 ? -22.259 -10.573 13.810 1.00 89.38 110 LYS A CA 1
ATOM 893 C C . LYS A 1 110 ? -22.490 -10.445 12.310 1.00 89.38 110 LYS A C 1
ATOM 895 O O . LYS A 1 110 ? -23.619 -10.225 11.882 1.00 89.38 110 LYS A O 1
ATOM 900 N N . VAL A 1 111 ? -21.428 -10.565 11.518 1.00 88.44 111 VAL A N 1
ATOM 901 C CA . VAL A 1 111 ? -21.428 -10.288 10.084 1.00 88.44 111 VAL A CA 1
ATOM 902 C C . VAL A 1 111 ? -20.768 -11.440 9.336 1.00 88.44 111 VAL A C 1
ATOM 904 O O . VAL A 1 111 ? -19.635 -11.818 9.619 1.00 88.44 111 VAL A O 1
ATOM 907 N N . SER A 1 112 ? -21.456 -11.958 8.321 1.00 87.88 112 SER A N 1
ATOM 908 C CA . SER A 1 112 ? -20.873 -12.898 7.364 1.00 87.88 112 SER A CA 1
ATOM 909 C C . SER A 1 112 ? -20.327 -12.127 6.165 1.00 87.88 112 SER A C 1
ATOM 911 O O . SER A 1 112 ? -21.079 -11.837 5.238 1.00 87.88 112 SER A O 1
ATOM 913 N N . ALA A 1 113 ? -19.035 -11.793 6.188 1.00 88.75 113 ALA A N 1
ATOM 914 C CA . ALA A 1 113 ? -18.362 -11.096 5.093 1.00 88.75 113 ALA A CA 1
ATOM 915 C C . ALA A 1 113 ? -16.935 -11.616 4.852 1.00 88.75 113 ALA A C 1
ATOM 917 O O . ALA A 1 113 ? -16.230 -12.066 5.768 1.00 88.75 113 ALA A O 1
ATOM 918 N N . SER A 1 114 ? -16.493 -11.540 3.597 1.00 91.81 114 SER A N 1
ATOM 919 C CA . SER A 1 114 ? -15.093 -11.774 3.232 1.00 91.81 114 SER A CA 1
ATOM 920 C C . SER A 1 114 ? -14.204 -10.593 3.644 1.00 91.81 114 SER A C 1
ATOM 922 O O . SER A 1 114 ? -14.675 -9.473 3.818 1.00 91.81 114 SER A O 1
ATOM 924 N N . SER A 1 115 ? -12.890 -10.815 3.776 1.00 89.44 115 SER A N 1
ATOM 925 C CA . SER A 1 115 ? -11.931 -9.739 4.104 1.00 89.44 115 SER A CA 1
ATOM 926 C C . SER A 1 115 ? -12.028 -8.563 3.115 1.00 89.44 115 SER A C 1
ATOM 928 O O . SER A 1 115 ? -12.051 -7.393 3.504 1.00 89.44 115 SER A O 1
ATOM 930 N N . SER A 1 116 ? -12.199 -8.872 1.827 1.00 91.06 116 SER A N 1
ATOM 931 C CA . SER A 1 116 ? -12.387 -7.874 0.773 1.00 91.06 116 SER A CA 1
ATOM 932 C C . SER A 1 116 ? -13.694 -7.092 0.923 1.00 91.06 116 SER A C 1
ATOM 934 O O . SER A 1 116 ? -13.684 -5.870 0.786 1.00 91.06 116 SER A O 1
ATOM 936 N N . GLU A 1 117 ? -14.806 -7.758 1.243 1.00 91.94 117 GLU A N 1
ATOM 937 C CA . GLU A 1 117 ? -16.088 -7.091 1.515 1.00 91.94 117 GLU A CA 1
ATOM 938 C C . GLU A 1 117 ? -16.003 -6.189 2.749 1.00 91.94 117 GLU A C 1
ATOM 940 O O . GLU A 1 117 ? -16.523 -5.071 2.730 1.00 91.94 117 GLU A O 1
ATOM 945 N N . VAL A 1 118 ? -15.287 -6.623 3.793 1.00 92.12 118 VAL A N 1
ATOM 946 C CA . VAL A 1 118 ? -15.057 -5.812 4.993 1.00 92.12 118 VAL A CA 1
ATOM 947 C C . VAL A 1 118 ? -14.315 -4.515 4.650 1.00 92.12 118 VAL A C 1
ATOM 949 O O . VAL A 1 118 ? -14.799 -3.448 5.029 1.00 92.12 118 VAL A O 1
ATOM 952 N N . CYS A 1 119 ? -13.21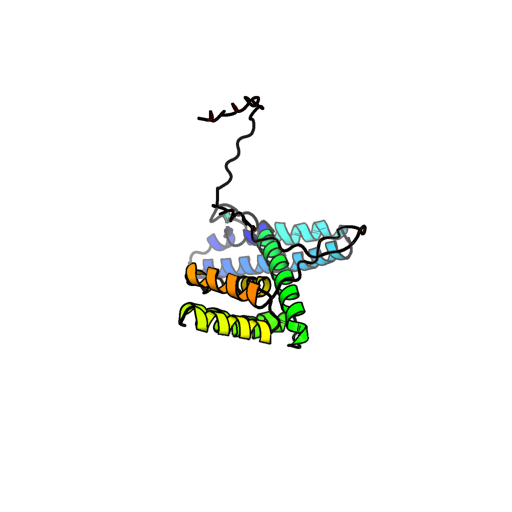3 -4.545 3.883 1.00 90.31 119 CYS A N 1
ATOM 953 C CA . CYS A 1 119 ? -12.522 -3.291 3.517 1.00 90.31 119 CYS A CA 1
ATOM 954 C C . CYS A 1 119 ? -13.289 -2.442 2.501 1.00 90.31 119 CYS A C 1
ATOM 956 O O . CYS A 1 119 ? -13.254 -1.219 2.600 1.00 90.31 119 CYS A O 1
ATOM 958 N N . LEU A 1 120 ? -13.974 -3.042 1.524 1.00 89.75 120 LEU A N 1
ATOM 959 C CA . LEU A 1 120 ? -14.607 -2.266 0.453 1.00 89.75 120 LEU A CA 1
ATOM 960 C C . LEU A 1 120 ? -15.988 -1.716 0.829 1.00 89.75 120 LEU A C 1
ATOM 962 O O . LEU A 1 120 ? -16.339 -0.631 0.373 1.00 89.75 120 LEU A O 1
ATOM 966 N N . GLN A 1 121 ? -16.773 -2.434 1.636 1.00 90.06 121 GLN A N 1
ATOM 967 C CA . GLN A 1 121 ? -18.175 -2.087 1.904 1.00 90.06 121 GLN A CA 1
ATOM 968 C C . GLN A 1 121 ? -18.403 -1.678 3.360 1.00 90.06 121 GLN A C 1
ATOM 970 O O . GLN A 1 121 ? -18.962 -0.608 3.623 1.00 90.06 121 GLN A O 1
ATOM 975 N N . TYR A 1 122 ? -17.942 -2.493 4.313 1.00 91.06 122 TYR A N 1
ATOM 976 C CA . TYR A 1 122 ? -18.219 -2.263 5.732 1.00 91.06 122 TYR A CA 1
ATOM 977 C C . TYR A 1 122 ? -17.389 -1.115 6.302 1.00 91.06 122 TYR A C 1
ATOM 979 O O . TYR A 1 122 ? -17.961 -0.169 6.836 1.00 91.06 122 TYR A O 1
ATOM 987 N N . ILE A 1 123 ? -16.062 -1.142 6.155 1.00 90.69 123 ILE A N 1
ATOM 988 C CA . ILE A 1 123 ? -15.167 -0.123 6.725 1.00 90.69 123 ILE A CA 1
ATOM 989 C C . ILE A 1 123 ? -15.546 1.301 6.270 1.00 90.69 123 ILE A C 1
ATOM 991 O O . ILE A 1 123 ? -15.723 2.162 7.135 1.00 90.69 123 ILE A O 1
ATOM 995 N N . PRO A 1 124 ? -15.750 1.592 4.968 1.00 89.62 124 PRO A N 1
ATOM 996 C CA . PRO A 1 124 ? -16.152 2.926 4.523 1.00 89.62 124 PRO A CA 1
ATOM 997 C C . PRO A 1 124 ? -17.497 3.369 5.108 1.00 89.62 124 PRO A C 1
ATOM 999 O O . PRO A 1 124 ? -17.657 4.534 5.474 1.00 89.62 124 PRO A O 1
ATOM 1002 N N . SER A 1 125 ? -18.435 2.431 5.260 1.00 90.12 125 SER A N 1
ATOM 1003 C CA . SER A 1 125 ? -19.752 2.684 5.849 1.00 90.12 125 SER A CA 1
ATOM 1004 C C . SER A 1 125 ? -19.687 2.895 7.365 1.00 90.12 125 SER A C 1
ATOM 1006 O O . SER A 1 125 ? -20.438 3.714 7.886 1.00 90.12 125 SER A O 1
ATOM 1008 N N . LEU A 1 126 ? -18.766 2.223 8.069 1.00 90.19 126 LEU A N 1
ATOM 1009 C CA . LEU A 1 126 ? -18.554 2.322 9.519 1.00 90.19 126 LEU A CA 1
ATOM 1010 C C . LEU A 1 126 ? -17.779 3.580 9.932 1.00 90.19 126 LEU A C 1
ATOM 1012 O O . LEU A 1 126 ? -18.009 4.118 11.016 1.00 90.19 126 LEU A O 1
ATOM 1016 N N . LYS A 1 127 ? -16.913 4.123 9.067 1.00 89.69 127 LYS A N 1
ATOM 1017 C CA . LYS A 1 127 ? -16.134 5.340 9.372 1.00 89.69 127 LYS A CA 1
ATOM 1018 C C . LYS A 1 127 ? -17.014 6.519 9.784 1.00 89.69 127 LYS A C 1
ATOM 1020 O O . LYS A 1 127 ? -16.657 7.267 10.694 1.00 89.69 127 LYS A O 1
ATOM 1025 N N . ARG A 1 128 ? -18.172 6.702 9.144 1.00 88.81 128 ARG A N 1
ATOM 1026 C CA . ARG A 1 128 ? -19.099 7.802 9.448 1.00 88.81 128 ARG A CA 1
ATOM 1027 C C . ARG A 1 128 ? -19.795 7.654 10.811 1.00 88.81 128 ARG A C 1
ATOM 1029 O O . ARG A 1 128 ? -19.659 8.585 11.604 1.00 88.81 128 ARG A O 1
ATOM 1036 N N . PRO A 1 129 ? -20.500 6.553 11.132 1.00 90.00 129 PRO A N 1
ATOM 1037 C CA . PRO A 1 129 ? -21.130 6.378 12.440 1.00 90.00 129 PRO A CA 1
ATOM 1038 C C . PRO A 1 129 ? -20.116 6.312 13.590 1.00 90.00 129 PRO A C 1
ATOM 1040 O O . PRO A 1 129 ? -20.447 6.738 14.688 1.00 90.00 129 PRO A O 1
ATOM 1043 N N . LEU A 1 130 ? -18.876 5.868 13.353 1.00 90.19 130 LEU A N 1
ATOM 1044 C CA . LEU A 1 130 ? -17.831 5.837 14.386 1.00 90.19 130 LEU A CA 1
ATOM 1045 C C . LEU A 1 130 ? -17.141 7.191 14.628 1.00 90.19 130 LEU A C 1
ATOM 1047 O O . LEU A 1 130 ? -16.524 7.373 15.675 1.00 90.19 130 LEU A O 1
ATOM 1051 N N . SER A 1 131 ? -17.218 8.141 13.687 1.00 89.38 131 SER A N 1
ATOM 1052 C CA . SER A 1 131 ? -16.574 9.461 13.817 1.00 89.38 131 SER A CA 1
ATOM 1053 C C . SER A 1 131 ? -17.563 10.602 14.046 1.00 89.38 131 SER A C 1
ATOM 1055 O O . SER A 1 131 ? -17.346 11.450 14.908 1.00 89.38 131 SER A O 1
ATOM 1057 N N . GLN A 1 132 ? -18.672 10.642 13.306 1.00 89.31 132 GLN A N 1
ATOM 1058 C CA . GLN A 1 132 ? -19.595 11.776 13.300 1.00 89.31 132 GLN A CA 1
ATOM 1059 C C . GLN A 1 132 ? -20.185 12.108 14.688 1.00 89.31 132 GLN A C 1
ATOM 1061 O O . GLN A 1 132 ? -20.228 13.302 15.013 1.00 89.31 132 GLN A O 1
ATOM 1066 N N . PRO A 1 133 ? -20.595 11.134 15.529 1.00 89.56 133 PRO A N 1
ATOM 1067 C CA . PRO A 1 133 ? -21.096 11.422 16.875 1.00 89.56 133 PRO A CA 1
ATOM 1068 C C . PRO A 1 133 ? -20.043 12.061 17.790 1.00 89.56 133 PRO A C 1
ATOM 1070 O O . PRO A 1 133 ? -20.390 12.915 18.602 1.00 89.56 133 PRO A O 1
ATOM 1073 N N . LEU A 1 134 ? -18.760 11.722 17.615 1.00 87.19 134 LEU A N 1
ATOM 1074 C CA . LEU A 1 134 ? -17.652 12.277 18.405 1.00 87.19 134 LEU A CA 1
ATOM 1075 C C . LEU A 1 134 ? -17.269 13.700 17.982 1.00 87.19 134 LEU A C 1
ATOM 1077 O O . LEU A 1 134 ? -16.724 14.445 18.794 1.00 87.19 134 LEU A O 1
ATOM 1081 N N . LEU A 1 135 ? -17.537 14.075 16.725 1.00 85.88 135 LEU A N 1
ATOM 1082 C CA . LEU A 1 135 ? -17.250 15.415 16.201 1.00 85.88 135 LEU A CA 1
ATOM 1083 C C . LEU A 1 135 ? -18.393 16.410 16.441 1.00 85.88 135 LEU A C 1
ATOM 1085 O O . LEU A 1 135 ? -18.132 17.568 16.752 1.00 85.88 135 LEU A O 1
ATOM 1089 N N . LYS A 1 136 ? -19.648 15.996 16.218 1.00 82.38 136 LYS A N 1
ATOM 1090 C CA . LYS A 1 136 ? -20.809 16.910 16.186 1.00 82.38 136 LYS A CA 1
ATOM 1091 C C . LYS A 1 136 ? -21.736 16.791 17.397 1.00 82.38 136 LYS A C 1
ATOM 1093 O O . LYS A 1 136 ? -22.558 17.679 17.608 1.00 82.38 136 LYS A O 1
ATOM 1098 N N . GLY A 1 137 ? -21.669 15.685 18.135 1.00 75.56 137 GLY A N 1
ATOM 1099 C CA . GLY A 1 137 ? -22.562 15.407 19.257 1.00 75.56 137 GLY A CA 1
ATOM 1100 C C . GLY A 1 137 ? -22.107 16.049 20.566 1.00 75.56 137 GLY A C 1
ATOM 1101 O O . GLY A 1 137 ? -20.991 16.555 20.689 1.00 75.56 137 GLY A O 1
ATOM 11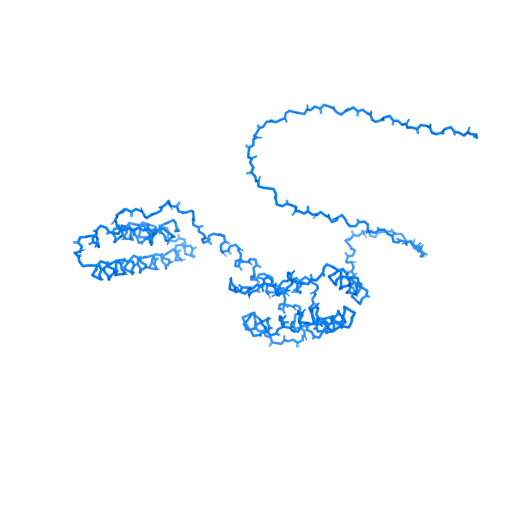02 N N . LYS A 1 138 ? -22.971 15.975 21.587 1.00 82.06 138 LYS A N 1
ATOM 1103 C CA . LYS A 1 138 ? -22.531 16.191 22.969 1.00 82.06 138 LYS A CA 1
ATOM 1104 C C . LYS A 1 138 ? -21.511 15.099 23.330 1.00 82.06 138 LYS A C 1
ATOM 1106 O O . LYS A 1 138 ? -21.721 13.952 22.939 1.00 82.06 138 LYS A O 1
ATOM 1111 N N . PRO A 1 139 ? -20.446 15.405 24.094 1.00 80.06 139 PRO A N 1
ATOM 1112 C CA . PRO A 1 139 ? -19.362 14.452 24.332 1.00 80.06 139 PRO A CA 1
ATOM 1113 C C . PRO A 1 139 ? -19.807 13.130 24.966 1.00 80.06 139 PRO A C 1
ATOM 1115 O O . PRO A 1 139 ? -19.199 12.105 24.697 1.00 80.06 139 PRO A O 1
ATOM 1118 N N . GLU A 1 140 ? -20.835 13.142 25.816 1.00 84.19 140 GLU A N 1
ATOM 1119 C CA . GLU A 1 140 ? -21.291 11.944 26.538 1.00 84.19 140 GLU A CA 1
ATOM 1120 C C . GLU A 1 140 ? -22.225 11.088 25.679 1.00 84.19 140 GLU A C 1
ATOM 1122 O O . GLU A 1 140 ? -21.945 9.909 25.471 1.00 84.19 140 GLU A O 1
ATOM 1127 N N . ASP A 1 141 ? -23.248 11.703 25.080 1.00 87.38 141 ASP A N 1
ATOM 1128 C CA . ASP A 1 141 ? -24.172 11.026 24.160 1.00 87.38 141 ASP A CA 1
ATOM 1129 C C . ASP A 1 141 ? -23.438 10.468 22.929 1.00 87.38 141 ASP A C 1
ATOM 1131 O O . ASP A 1 141 ? -23.700 9.354 22.480 1.00 87.38 141 ASP A O 1
ATOM 1135 N N . GLY A 1 142 ? -22.471 11.225 22.398 1.00 88.44 142 GLY A N 1
ATOM 1136 C CA . GLY A 1 142 ? -21.670 10.815 21.247 1.00 88.44 142 GLY A CA 1
ATOM 1137 C C . GLY A 1 142 ? -20.775 9.614 21.548 1.00 88.44 142 GLY A C 1
ATOM 1138 O O . GLY A 1 142 ? -20.650 8.723 20.711 1.00 88.44 142 GLY A O 1
ATOM 1139 N N . VAL A 1 143 ? -20.183 9.558 22.745 1.00 91.06 143 VAL A N 1
ATOM 1140 C CA . VAL A 1 143 ? -19.375 8.411 23.183 1.00 91.06 143 VAL A CA 1
ATOM 1141 C C . VAL A 1 143 ? -20.246 7.175 23.388 1.00 91.06 143 VAL A C 1
ATOM 1143 O O . VAL A 1 143 ? -19.868 6.101 22.925 1.00 91.06 143 VAL A O 1
ATOM 1146 N N . ALA A 1 144 ? -21.412 7.318 24.023 1.00 91.44 144 ALA A N 1
ATOM 1147 C CA . ALA A 1 144 ? -22.340 6.206 24.219 1.00 91.44 144 ALA A CA 1
ATOM 1148 C C . ALA A 1 144 ? -22.801 5.601 22.882 1.00 91.44 144 ALA A C 1
ATOM 1150 O O . ALA A 1 144 ? -22.733 4.386 22.712 1.00 91.44 144 ALA A O 1
ATOM 1151 N N . ALA A 1 145 ? -23.164 6.442 21.906 1.00 91.81 145 ALA A N 1
ATOM 1152 C CA . ALA A 1 145 ? -23.581 5.994 20.577 1.00 91.81 145 ALA A CA 1
ATOM 1153 C C . ALA A 1 145 ? -22.467 5.256 19.810 1.00 91.81 145 ALA A C 1
ATOM 1155 O O . ALA A 1 145 ? -22.735 4.294 19.090 1.00 91.81 145 ALA A O 1
ATOM 1156 N N . VAL A 1 146 ? -21.205 5.684 19.953 1.00 92.94 146 VAL A N 1
ATOM 1157 C CA . VAL A 1 146 ? -20.075 4.978 19.328 1.00 92.94 146 VAL A CA 1
ATOM 1158 C C . VAL A 1 146 ? -19.821 3.633 19.996 1.00 92.94 146 VAL A C 1
ATOM 1160 O O . VAL A 1 146 ? -19.597 2.663 19.280 1.00 92.94 146 VAL A O 1
ATOM 1163 N N . ILE A 1 147 ? -19.889 3.552 21.327 1.00 92.69 147 ILE A N 1
ATOM 1164 C CA . ILE A 1 147 ? -19.723 2.284 22.054 1.00 92.69 147 ILE A CA 1
ATOM 1165 C C . ILE A 1 147 ? -20.827 1.295 21.658 1.00 92.69 147 ILE A C 1
ATOM 1167 O O . ILE A 1 147 ? -20.524 0.159 21.316 1.00 92.69 147 ILE A O 1
ATOM 1171 N N . GLU A 1 148 ? -22.082 1.741 21.588 1.00 93.25 148 GLU A N 1
ATOM 1172 C CA . GLU A 1 148 ? -23.197 0.906 21.122 1.00 93.25 148 GLU A CA 1
ATOM 1173 C C . GLU A 1 148 ? -22.983 0.409 19.681 1.00 93.25 148 GLU A C 1
ATOM 1175 O O . GLU A 1 148 ? -23.194 -0.767 19.376 1.00 93.25 148 GLU A O 1
ATOM 1180 N N . CYS A 1 149 ? -22.504 1.283 18.789 1.00 92.81 149 CYS A N 1
ATOM 1181 C CA . CYS A 1 149 ? -22.149 0.897 17.426 1.00 92.81 149 CYS A CA 1
ATOM 1182 C C . CYS A 1 149 ? -21.030 -0.159 17.421 1.00 92.81 149 CYS A C 1
ATOM 1184 O O . CYS A 1 149 ? -21.149 -1.170 16.730 1.00 92.81 149 CYS A O 1
ATOM 1186 N N . MET A 1 150 ? -19.977 0.024 18.220 1.00 93.12 150 MET A N 1
ATOM 1187 C CA . MET A 1 150 ? -18.893 -0.954 18.343 1.00 93.12 150 MET A CA 1
ATOM 1188 C C . MET A 1 150 ? -19.404 -2.311 18.838 1.00 93.12 150 MET A C 1
ATOM 1190 O O . MET A 1 150 ? -19.106 -3.327 18.212 1.00 93.12 150 MET A O 1
ATOM 1194 N N . ASP A 1 151 ? -20.248 -2.328 19.868 1.00 92.06 151 ASP A N 1
ATOM 1195 C CA . ASP A 1 151 ? -20.854 -3.547 20.414 1.00 92.06 151 ASP A CA 1
ATOM 1196 C C . ASP A 1 151 ? -21.742 -4.274 19.400 1.00 92.06 151 ASP A C 1
ATOM 1198 O O . ASP A 1 151 ? -21.724 -5.507 19.314 1.00 92.06 151 ASP A O 1
ATOM 1202 N N . SER A 1 152 ? -22.491 -3.524 18.584 1.00 93.00 152 SER A N 1
ATOM 1203 C CA . SER A 1 152 ? -23.366 -4.103 17.557 1.00 93.00 152 SER A CA 1
ATOM 1204 C C . SER A 1 152 ? -22.594 -4.917 16.510 1.00 93.00 152 SER A C 1
ATOM 1206 O O . SER A 1 152 ? -23.086 -5.951 16.052 1.00 93.00 152 SER A O 1
ATOM 1208 N N . TYR A 1 153 ? -21.362 -4.500 16.200 1.00 91.94 153 TYR A N 1
ATOM 1209 C CA . TYR A 1 153 ? -20.462 -5.166 15.255 1.00 91.94 153 TYR A CA 1
ATOM 1210 C C . TYR A 1 153 ? -19.381 -6.023 15.934 1.00 91.94 153 TYR A C 1
ATOM 1212 O O . TYR A 1 153 ? -18.592 -6.646 15.231 1.00 91.94 153 TYR A O 1
ATOM 1220 N N . GLY A 1 154 ? -19.348 -6.094 17.270 1.00 90.69 154 GLY A N 1
ATOM 1221 C CA . GLY A 1 154 ? -18.336 -6.844 18.022 1.00 90.69 154 GLY A CA 1
ATOM 1222 C C . GLY A 1 154 ? -16.922 -6.263 17.919 1.00 90.69 154 GLY A C 1
ATOM 1223 O O . GLY A 1 154 ? -15.955 -7.010 18.014 1.00 90.69 154 GLY A O 1
ATOM 1224 N N . LEU A 1 155 ? -16.795 -4.955 17.687 1.00 92.75 155 LEU A N 1
ATOM 1225 C CA . LEU A 1 155 ? -15.514 -4.278 17.483 1.00 92.75 155 LEU A CA 1
ATOM 1226 C C . LEU A 1 155 ? -14.824 -3.969 18.812 1.00 92.75 155 LEU A C 1
ATOM 1228 O O . LEU A 1 155 ? -15.429 -3.415 19.730 1.00 92.75 155 LEU A O 1
ATOM 1232 N N . SER A 1 156 ? -13.526 -4.240 18.880 1.00 91.75 156 SER A N 1
ATOM 1233 C CA . SER A 1 156 ? -12.675 -3.808 19.982 1.00 91.75 156 SER A CA 1
ATOM 1234 C C . SER A 1 156 ? -12.197 -2.363 19.809 1.00 91.75 156 SER A C 1
ATOM 1236 O O . SER A 1 156 ? -12.299 -1.744 18.746 1.00 91.75 156 SER A O 1
ATOM 1238 N N . ARG A 1 157 ? -11.613 -1.810 20.873 1.00 90.69 157 ARG A N 1
ATOM 1239 C CA . ARG A 1 157 ? -10.920 -0.515 20.832 1.00 90.69 157 ARG A CA 1
ATOM 1240 C C . ARG A 1 157 ? -9.793 -0.487 19.794 1.00 90.69 157 ARG A C 1
ATOM 1242 O O . ARG A 1 157 ? -9.607 0.534 19.134 1.00 90.69 157 ARG A O 1
ATOM 1249 N N . ASP A 1 158 ? -9.053 -1.581 19.659 1.00 91.25 158 ASP A N 1
ATOM 1250 C CA . ASP A 1 158 ? -7.942 -1.662 18.711 1.00 91.25 158 ASP A CA 1
ATOM 1251 C C . ASP A 1 158 ? -8.467 -1.692 17.273 1.00 91.25 158 ASP A C 1
ATOM 1253 O O . ASP A 1 158 ? -7.939 -0.984 16.414 1.00 91.25 158 ASP A O 1
ATOM 1257 N N . ASP A 1 159 ? -9.587 -2.385 17.040 1.00 92.25 159 ASP A N 1
ATOM 1258 C CA . ASP A 1 159 ? -10.286 -2.375 15.751 1.00 92.25 159 ASP A CA 1
ATOM 1259 C C . ASP A 1 159 ? -10.797 -0.984 15.391 1.00 92.25 159 ASP A C 1
ATOM 1261 O O . ASP A 1 159 ? -10.733 -0.588 14.231 1.00 92.25 159 ASP A O 1
ATOM 1265 N N . TRP A 1 160 ? -11.283 -0.215 16.372 1.00 91.44 160 TRP A N 1
ATOM 1266 C CA . TRP A 1 160 ? -11.714 1.160 16.128 1.00 91.44 160 TRP A CA 1
ATOM 1267 C C . TRP A 1 160 ? -10.570 1.997 15.558 1.00 91.44 160 TRP A C 1
ATOM 1269 O O . TRP A 1 160 ? -10.763 2.628 14.525 1.00 91.44 160 TRP A O 1
ATOM 1279 N N . ASN A 1 161 ? -9.369 1.947 16.147 1.00 89.50 161 ASN A N 1
ATOM 1280 C CA . ASN A 1 161 ? -8.196 2.626 15.582 1.00 89.50 161 ASN A CA 1
ATOM 1281 C C . ASN A 1 161 ? -7.841 2.063 14.196 1.00 89.50 161 ASN A C 1
ATOM 1283 O O . ASN A 1 161 ? -7.662 2.820 13.238 1.00 89.50 161 ASN A O 1
ATOM 1287 N N . ALA A 1 162 ? -7.817 0.733 14.070 1.00 91.25 162 ALA A N 1
ATOM 1288 C CA . ALA A 1 162 ? -7.486 0.045 12.831 1.00 91.25 162 ALA A CA 1
ATOM 1289 C C . ALA A 1 162 ? -8.420 0.444 11.676 1.00 91.25 162 ALA A C 1
ATOM 1291 O O . ALA A 1 162 ? -7.955 0.667 10.566 1.00 91.25 162 ALA A O 1
ATOM 1292 N N . ILE A 1 163 ? -9.720 0.627 11.914 1.00 91.19 163 ILE A N 1
ATOM 1293 C CA . ILE A 1 163 ? -10.691 1.045 10.891 1.00 91.19 163 ILE A CA 1
ATOM 1294 C C . ILE A 1 163 ? -10.322 2.395 10.265 1.00 91.19 163 ILE A C 1
ATOM 1296 O O . ILE A 1 163 ? -10.553 2.593 9.070 1.00 91.19 163 ILE A O 1
ATOM 1300 N N . PHE A 1 164 ? -9.754 3.330 11.029 1.00 88.44 164 PHE A N 1
ATOM 1301 C CA . PHE A 1 164 ? -9.338 4.633 10.497 1.00 88.44 164 PHE A CA 1
ATOM 1302 C C . PHE A 1 164 ? -7.939 4.616 9.877 1.00 88.44 164 PHE A C 1
ATOM 1304 O O . PHE A 1 164 ? -7.684 5.406 8.964 1.00 88.44 164 PHE A O 1
ATOM 1311 N N . ASP A 1 165 ? -7.076 3.698 10.303 1.00 86.12 165 ASP A N 1
ATOM 1312 C CA . ASP A 1 165 ? -5.761 3.482 9.693 1.00 86.12 165 ASP A CA 1
ATOM 1313 C C . ASP A 1 165 ? -5.860 2.708 8.365 1.00 86.12 165 ASP A C 1
ATOM 1315 O O . ASP A 1 165 ? -5.166 3.016 7.391 1.00 86.12 165 ASP A O 1
ATOM 1319 N N . ILE A 1 166 ? -6.752 1.715 8.292 1.00 84.94 166 ILE A N 1
ATOM 1320 C CA . ILE A 1 166 ? -6.991 0.882 7.108 1.00 84.94 166 ILE A CA 1
ATOM 1321 C C . ILE A 1 166 ? -7.922 1.611 6.121 1.00 84.94 166 ILE A C 1
ATOM 1323 O O . ILE A 1 166 ? -8.730 2.481 6.467 1.00 84.94 166 ILE A O 1
ATOM 1327 N N . CYS A 1 167 ? -7.798 1.259 4.837 1.00 70.56 167 CYS A N 1
ATOM 1328 C CA . CYS A 1 167 ? -8.555 1.832 3.721 1.00 70.56 167 CYS A CA 1
ATOM 1329 C C . CYS A 1 167 ? -8.493 3.388 3.758 1.00 70.56 167 CYS A C 1
ATOM 1331 O O . CYS A 1 167 ? -9.502 4.080 3.583 1.00 70.56 167 CYS A O 1
ATOM 1333 N N . HIS A 1 168 ? -7.316 3.942 4.091 1.00 74.00 168 HIS A N 1
ATOM 1334 C CA . HIS A 1 168 ? -7.020 5.371 4.007 1.00 74.00 168 HIS A CA 1
ATOM 1335 C C . HIS A 1 168 ? -6.607 5.716 2.575 1.00 74.00 168 HIS A C 1
ATOM 1337 O O . HIS A 1 168 ? -5.644 5.170 2.035 1.00 74.00 168 HIS A O 1
ATOM 1343 N N . PHE A 1 169 ? -7.339 6.636 1.959 1.00 73.00 169 PHE A N 1
ATOM 1344 C CA . PHE A 1 169 ? -6.996 7.186 0.657 1.00 73.00 169 PHE A CA 1
ATOM 1345 C C . PHE A 1 169 ? -6.300 8.524 0.889 1.00 73.00 169 PHE A C 1
ATOM 1347 O O . PHE A 1 169 ? -6.866 9.385 1.553 1.00 73.00 169 PHE A O 1
ATOM 1354 N N . SER A 1 170 ? -5.113 8.716 0.304 1.00 66.94 170 SER A N 1
ATOM 1355 C CA . SER A 1 170 ? -4.243 9.895 0.505 1.00 66.94 170 SER A CA 1
ATOM 1356 C C . SER A 1 170 ? -4.921 11.263 0.307 1.00 66.94 170 SER A C 1
ATOM 1358 O O . SER A 1 170 ? -4.344 12.281 0.675 1.00 66.94 170 SER A O 1
ATOM 1360 N N . GLN A 1 171 ? -6.102 11.307 -0.310 1.00 66.69 171 GLN A N 1
ATOM 1361 C CA . GLN A 1 171 ? -6.875 12.525 -0.562 1.00 66.69 171 GLN A CA 1
ATOM 1362 C C . GLN A 1 171 ? -7.840 12.892 0.580 1.00 66.69 171 GLN A C 1
ATOM 1364 O O . GLN A 1 171 ? -8.395 13.986 0.566 1.00 66.69 171 GLN A O 1
ATOM 1369 N N . PHE A 1 172 ? -8.055 12.011 1.561 1.00 70.56 172 PHE A N 1
ATOM 1370 C CA . PHE A 1 172 ? -9.015 12.223 2.644 1.00 70.56 172 PHE A CA 1
ATOM 1371 C C . PHE A 1 172 ? -8.308 12.291 3.991 1.00 70.56 172 PHE A C 1
ATOM 1373 O O . PHE A 1 172 ? -7.647 11.346 4.401 1.00 70.56 172 PHE A O 1
ATOM 1380 N N . THR A 1 173 ? -8.485 13.390 4.720 1.00 75.31 173 THR A N 1
ATOM 1381 C CA . THR A 1 173 ? -7.964 13.517 6.084 1.00 75.31 173 THR A CA 1
ATOM 1382 C C . THR A 1 173 ? -8.704 12.572 7.028 1.00 75.31 173 THR A C 1
ATOM 1384 O O . THR A 1 173 ? -9.934 12.488 6.998 1.00 75.31 173 THR A O 1
ATOM 1387 N N . ASN A 1 174 ? -7.967 11.883 7.902 1.00 78.44 174 ASN A N 1
ATOM 1388 C CA . ASN A 1 174 ? -8.578 11.018 8.905 1.00 78.44 174 ASN A CA 1
ATOM 1389 C C . ASN A 1 174 ? -9.412 11.853 9.897 1.00 78.44 174 ASN A C 1
ATOM 1391 O O . ASN A 1 174 ? -8.858 12.710 10.591 1.00 78.44 174 ASN A O 1
ATOM 1395 N N . PRO A 1 175 ? -10.729 11.596 10.028 1.00 77.50 175 PRO A N 1
ATOM 1396 C CA . PRO A 1 175 ? -11.615 12.413 10.861 1.00 77.50 175 PRO A CA 1
ATOM 1397 C C . PRO A 1 175 ? -11.292 12.309 12.360 1.00 77.50 175 PRO A C 1
ATOM 1399 O O . PRO A 1 175 ? -11.642 13.206 13.121 1.00 77.50 175 PRO A O 1
ATOM 1402 N N . ILE A 1 176 ? -10.572 11.261 12.785 1.00 79.50 176 ILE A N 1
ATOM 1403 C CA . ILE A 1 176 ? -10.088 11.089 14.165 1.00 79.50 176 ILE A CA 1
ATOM 1404 C C . ILE A 1 176 ? -9.155 12.215 14.619 1.00 79.50 176 ILE A C 1
ATOM 1406 O O . ILE A 1 176 ? -9.110 12.538 15.812 1.00 79.50 176 ILE A O 1
ATOM 1410 N N . VAL A 1 177 ? -8.397 12.815 13.698 1.00 82.06 177 VAL A N 1
ATOM 1411 C CA . VAL A 1 177 ? -7.440 13.880 14.035 1.00 82.06 177 VAL A CA 1
ATOM 1412 C C . VAL A 1 177 ? -8.173 15.116 14.564 1.00 82.06 177 VAL A C 1
ATOM 1414 O O . VAL A 1 177 ? -7.693 15.760 15.489 1.00 82.0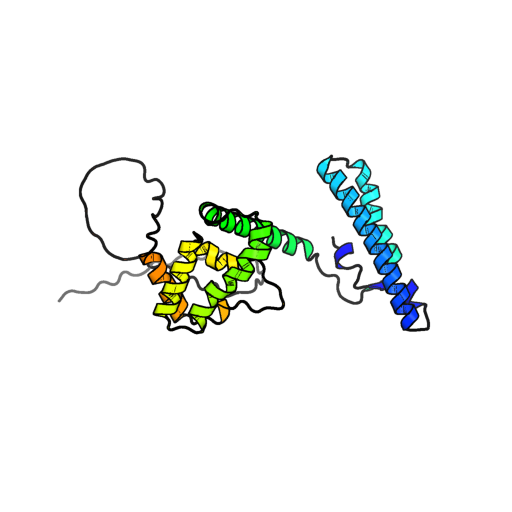6 177 VAL A O 1
ATOM 1417 N N . ALA A 1 178 ? -9.379 15.390 14.059 1.00 84.88 178 ALA A N 1
ATOM 1418 C CA . ALA A 1 178 ? -10.195 16.530 14.469 1.00 84.88 178 ALA A CA 1
ATOM 1419 C C . ALA A 1 178 ? -10.947 16.326 15.802 1.00 84.88 178 ALA A C 1
ATOM 1421 O O . ALA A 1 178 ? -11.586 17.257 16.290 1.00 84.88 178 ALA A O 1
ATOM 1422 N N . ILE A 1 179 ? -10.909 15.127 16.398 1.00 85.25 179 ILE A N 1
ATOM 1423 C CA . ILE A 1 179 ? -11.614 14.846 17.657 1.00 85.25 179 ILE A CA 1
ATOM 1424 C C . ILE A 1 179 ? -10.845 15.475 18.834 1.00 85.25 179 ILE A C 1
ATOM 1426 O O . ILE A 1 179 ? -9.659 15.166 19.004 1.00 85.25 179 ILE A O 1
ATOM 1430 N N . PRO A 1 180 ? -11.501 16.275 19.702 1.00 86.69 180 PRO A N 1
ATOM 1431 C CA . PRO A 1 180 ? -10.868 16.856 20.885 1.00 86.69 180 PRO A CA 1
ATOM 1432 C C . PRO A 1 180 ? -10.274 15.798 21.823 1.00 86.69 180 PRO A C 1
ATOM 1434 O O . PRO A 1 180 ? -10.892 14.760 22.078 1.00 86.69 180 PRO A O 1
ATOM 1437 N N . SER A 1 181 ? -9.115 16.093 22.420 1.00 87.00 181 SER A N 1
ATOM 1438 C CA . SER A 1 181 ? -8.452 15.203 23.389 1.00 87.00 181 SER A CA 1
ATOM 1439 C C . SER A 1 181 ? -9.357 14.847 24.576 1.00 87.00 181 SER A C 1
ATOM 1441 O O . SER A 1 181 ? -9.401 13.691 24.992 1.00 87.00 181 SER A O 1
ATOM 1443 N N . SER A 1 182 ? -10.162 15.801 25.060 1.00 88.50 182 SER A N 1
ATOM 1444 C CA . SER A 1 182 ? -11.139 15.579 26.138 1.00 88.50 182 SER A CA 1
ATOM 1445 C C . SER A 1 182 ? -12.135 14.460 25.802 1.00 88.50 182 SER A C 1
ATOM 1447 O O . SER A 1 182 ? -12.385 13.579 26.627 1.00 88.50 182 SER A O 1
ATOM 1449 N N . THR A 1 183 ? -12.653 14.439 24.570 1.00 87.62 183 THR A N 1
ATOM 1450 C CA . THR A 1 183 ? -13.605 13.419 24.108 1.00 87.62 183 THR A CA 1
ATOM 1451 C C . THR A 1 183 ? -12.930 12.053 23.968 1.00 87.62 183 THR A C 1
ATOM 1453 O O . THR A 1 183 ? -13.510 11.054 24.385 1.00 87.62 183 THR A O 1
ATOM 1456 N N . LYS A 1 184 ? -11.682 11.991 23.479 1.00 87.31 184 LYS A N 1
ATOM 1457 C CA . LYS A 1 184 ? -10.899 10.737 23.402 1.00 87.31 184 LYS A CA 1
ATOM 1458 C C . LYS A 1 184 ? -10.634 10.134 24.787 1.00 87.31 184 LYS A C 1
ATOM 1460 O O . LYS A 1 184 ? -10.770 8.922 24.987 1.00 87.31 184 LYS A O 1
ATOM 1465 N N . SER A 1 185 ? -10.314 10.977 25.768 1.00 88.19 185 SER A N 1
ATOM 1466 C CA . SER A 1 185 ? -10.124 10.548 27.158 1.00 88.19 185 SER A CA 1
ATOM 1467 C C . SER A 1 185 ? -11.424 10.025 27.774 1.00 88.19 185 SER A C 1
ATOM 1469 O O . SER A 1 185 ? -11.418 8.980 28.427 1.00 88.19 185 SER A O 1
ATOM 1471 N N . LYS A 1 186 ? -12.557 10.699 27.528 1.00 90.00 186 LYS A N 1
ATOM 1472 C CA . LYS A 1 186 ? -13.882 10.231 27.972 1.00 90.00 186 LYS A CA 1
ATOM 1473 C C . LYS A 1 186 ? -14.271 8.900 27.328 1.00 90.00 186 LYS A C 1
ATOM 1475 O O . LYS A 1 186 ? -14.654 7.984 28.052 1.00 90.00 186 LYS A O 1
ATOM 1480 N N . PHE A 1 187 ? -14.097 8.773 26.012 1.00 89.69 187 PHE A N 1
ATOM 1481 C CA . PHE A 1 187 ? -14.312 7.528 25.270 1.00 89.69 187 PHE A CA 1
ATOM 1482 C C . PHE A 1 187 ? -13.562 6.358 25.911 1.00 89.69 187 PHE A C 1
ATOM 1484 O O . PHE A 1 187 ? -14.146 5.319 26.198 1.00 89.69 187 PHE A O 1
ATOM 1491 N N . THR A 1 188 ? -12.289 6.570 26.247 1.00 89.56 188 THR A N 1
ATOM 1492 C CA . THR A 1 188 ? -11.444 5.547 26.872 1.00 89.56 188 THR A CA 1
ATOM 1493 C C . THR A 1 188 ? -11.941 5.093 28.235 1.00 89.56 188 THR A C 1
ATOM 1495 O O . THR A 1 188 ? -12.024 3.895 28.496 1.00 89.56 188 THR A O 1
ATOM 1498 N N . ARG A 1 189 ? -12.312 6.041 29.097 1.00 89.88 189 ARG A N 1
ATOM 1499 C CA . ARG A 1 189 ? -12.823 5.731 30.438 1.00 89.88 189 ARG A CA 1
ATOM 1500 C C . ARG A 1 189 ? -14.157 4.991 30.380 1.00 89.88 189 ARG A C 1
ATOM 1502 O O . ARG A 1 189 ? -14.361 4.057 31.148 1.00 89.88 189 ARG A O 1
ATOM 1509 N N . MET A 1 190 ? -15.051 5.398 29.478 1.00 88.75 190 MET A N 1
ATOM 1510 C CA . MET A 1 190 ? -16.347 4.742 29.306 1.00 88.75 190 MET A CA 1
ATOM 1511 C C . MET A 1 190 ? -16.205 3.336 28.722 1.00 88.75 190 MET A C 1
ATOM 1513 O O . MET A 1 190 ? -16.782 2.412 29.287 1.00 88.75 190 MET A O 1
ATOM 1517 N N . TYR A 1 191 ? -15.383 3.161 27.682 1.00 89.94 191 TYR A N 1
ATOM 1518 C CA . TYR A 1 191 ? -15.120 1.855 27.070 1.00 89.94 191 TYR A CA 1
ATOM 1519 C C . TYR A 1 191 ? -14.565 0.846 28.088 1.00 89.94 191 TYR A C 1
ATOM 1521 O O . TYR A 1 191 ? -15.062 -0.269 28.191 1.00 89.94 191 TYR A O 1
ATOM 1529 N N . ASN A 1 192 ? -13.586 1.240 28.909 1.00 89.19 192 ASN A N 1
ATOM 1530 C CA . ASN A 1 192 ? -13.016 0.348 29.929 1.00 89.19 192 ASN A CA 1
ATOM 1531 C C . ASN A 1 192 ? -14.013 0.005 31.053 1.00 89.19 192 ASN A C 1
ATOM 1533 O O . ASN A 1 192 ? -13.882 -1.024 31.715 1.00 89.19 192 ASN A O 1
ATOM 1537 N N . LYS A 1 193 ? -15.007 0.871 31.295 1.00 88.50 193 LYS A N 1
ATOM 1538 C CA . LYS A 1 193 ? -16.066 0.638 32.285 1.00 88.50 193 LYS A CA 1
ATOM 1539 C C . LYS A 1 193 ? -17.120 -0.347 31.768 1.00 88.50 193 LYS A C 1
ATOM 1541 O O . LYS A 1 193 ? -17.587 -1.171 32.554 1.00 88.50 193 LYS A O 1
ATOM 1546 N N . SER A 1 194 ? -17.507 -0.250 30.492 1.00 81.38 194 SER A N 1
ATOM 1547 C CA . SER A 1 194 ? -18.489 -1.141 29.852 1.00 81.38 194 SER A CA 1
ATOM 1548 C C . SER A 1 194 ? -17.883 -2.497 29.500 1.00 81.38 194 SER A C 1
ATOM 1550 O O . SER A 1 194 ? -18.467 -3.538 29.799 1.00 81.38 194 SER A O 1
ATOM 1552 N N . HIS A 1 195 ? -16.679 -2.494 28.940 1.00 79.19 195 HIS A N 1
ATOM 1553 C CA . HIS A 1 195 ? -15.938 -3.692 28.585 1.00 79.19 195 HIS A CA 1
ATOM 1554 C C . HIS A 1 195 ? -14.842 -3.870 29.614 1.00 79.19 195 HIS A C 1
ATOM 1556 O O . HIS A 1 195 ? -13.717 -3.395 29.457 1.00 79.19 195 HIS A O 1
ATOM 1562 N N . LYS A 1 196 ? -15.190 -4.567 30.703 1.00 70.19 196 LYS A N 1
ATOM 1563 C CA . LYS A 1 196 ? -14.181 -5.113 31.606 1.00 70.19 196 LYS A CA 1
ATOM 1564 C C . LYS A 1 196 ? -13.302 -6.023 30.767 1.00 70.19 196 LYS A C 1
ATOM 1566 O O . LYS A 1 196 ? -13.678 -7.158 30.483 1.00 70.19 196 LYS A O 1
ATOM 1571 N N . VAL A 1 197 ? -12.146 -5.513 30.362 1.00 57.88 197 VAL A N 1
ATOM 1572 C CA . VAL A 1 197 ? -11.091 -6.336 29.798 1.00 57.88 197 VAL A CA 1
ATOM 1573 C C . VAL A 1 197 ? -10.792 -7.347 30.891 1.00 57.88 197 VAL A C 1
ATOM 1575 O O . VAL A 1 197 ? -10.264 -6.994 31.949 1.00 57.88 197 VAL A O 1
ATOM 1578 N N . ILE A 1 198 ? -11.215 -8.595 30.692 1.00 50.03 198 ILE A N 1
ATOM 1579 C CA . ILE A 1 198 ? -10.694 -9.697 31.481 1.00 50.03 198 ILE A CA 1
ATOM 1580 C C . ILE A 1 198 ? -9.231 -9.707 31.080 1.00 50.03 198 ILE A C 1
ATOM 1582 O O . ILE A 1 198 ? -8.876 -10.240 30.033 1.00 50.03 198 ILE A O 1
ATOM 1586 N N . SER A 1 199 ? -8.403 -9.006 31.856 1.00 46.41 199 SER A N 1
ATOM 1587 C CA . SER A 1 199 ? -6.964 -9.163 31.799 1.00 46.41 199 SER A CA 1
ATOM 1588 C C . SER A 1 199 ? -6.762 -10.656 31.949 1.00 46.41 199 SER A C 1
ATOM 1590 O O . SER A 1 199 ? -7.002 -11.211 33.023 1.00 46.41 199 SER A O 1
ATOM 1592 N N . SER A 1 200 ? -6.468 -11.326 30.835 1.00 44.34 200 SER A N 1
ATOM 1593 C CA . SER A 1 200 ? -6.041 -12.707 30.840 1.00 44.34 200 SER A CA 1
ATOM 1594 C C . SER A 1 200 ? -4.796 -12.682 31.701 1.00 44.34 200 SER A C 1
ATOM 1596 O O . SER A 1 200 ? -3.739 -12.215 31.264 1.00 44.34 200 SER A O 1
ATOM 1598 N N . SER A 1 201 ? -4.970 -13.047 32.968 1.00 40.91 201 SER A N 1
ATOM 1599 C CA . SER A 1 201 ? -3.913 -13.083 33.948 1.00 40.91 201 SER A CA 1
ATOM 1600 C C . SER A 1 201 ? -2.837 -13.965 33.349 1.00 40.91 201 SER A C 1
ATOM 1602 O O . SER A 1 201 ? -2.981 -15.177 33.200 1.00 40.91 201 SER A O 1
ATOM 1604 N N . LYS A 1 202 ? -1.767 -13.307 32.906 1.00 42.38 202 LYS A N 1
ATOM 1605 C CA . LYS A 1 202 ? -0.539 -13.945 32.465 1.00 42.38 202 LYS A CA 1
ATOM 1606 C C . LYS A 1 202 ? -0.199 -14.965 33.544 1.00 42.38 202 LYS A C 1
ATOM 1608 O O . LYS A 1 202 ? -0.096 -14.585 34.712 1.00 42.38 202 LYS A O 1
ATOM 1613 N N . GLY A 1 203 ? -0.161 -16.239 33.151 1.00 41.78 203 GLY A N 1
ATOM 1614 C CA . GLY A 1 203 ? -0.177 -17.388 34.048 1.00 41.78 203 GLY A CA 1
ATOM 1615 C C . GLY A 1 203 ? 0.679 -17.173 35.290 1.00 41.78 203 GLY A C 1
ATOM 1616 O O . GLY A 1 203 ? 1.906 -17.170 35.223 1.00 41.78 203 GLY A O 1
ATOM 1617 N N . ARG A 1 204 ? 0.018 -16.994 36.434 1.00 38.41 204 ARG A N 1
ATOM 1618 C CA . ARG A 1 204 ? 0.637 -17.189 37.740 1.00 38.41 204 ARG A CA 1
ATOM 1619 C C . ARG A 1 204 ? 0.300 -18.607 38.161 1.00 38.41 204 ARG A C 1
ATOM 1621 O O . ARG A 1 204 ? -0.847 -18.919 38.465 1.00 38.41 204 ARG A O 1
ATOM 1628 N N . SER A 1 205 ? 1.315 -19.460 38.075 1.00 36.91 205 SER A N 1
ATOM 1629 C CA . SER A 1 205 ? 1.286 -20.855 38.490 1.00 36.91 205 SER A CA 1
ATOM 1630 C C . SER A 1 205 ? 0.661 -21.020 39.874 1.00 36.91 205 SER A C 1
ATOM 1632 O O . SER A 1 205 ? 0.911 -20.239 40.790 1.00 36.91 205 SER A O 1
ATOM 1634 N N . ALA A 1 206 ? -0.152 -22.063 39.994 1.00 37.66 206 ALA A N 1
ATOM 1635 C CA . ALA A 1 206 ? -0.898 -22.426 41.182 1.00 37.66 206 ALA A CA 1
ATOM 1636 C C . ALA A 1 206 ? -0.005 -22.641 42.418 1.00 37.66 206 ALA A C 1
ATOM 1638 O O . ALA A 1 206 ? 0.835 -23.541 42.419 1.00 37.66 206 ALA A O 1
ATOM 1639 N N . LYS A 1 207 ? -0.268 -21.887 43.495 1.00 39.06 207 LYS A N 1
ATOM 1640 C CA . LYS A 1 207 ? -0.423 -22.421 44.860 1.00 39.06 207 LYS A CA 1
ATOM 1641 C C . LYS A 1 207 ? -0.926 -21.358 45.850 1.00 39.06 207 LYS A C 1
ATOM 1643 O O . LYS A 1 207 ? -0.447 -20.234 45.855 1.00 39.06 207 LYS A O 1
ATOM 1648 N N . ASP A 1 208 ? -1.839 -21.827 46.701 1.00 34.12 208 ASP A N 1
ATOM 1649 C CA . ASP A 1 208 ? -2.273 -21.320 48.012 1.00 34.12 208 ASP A CA 1
ATOM 1650 C C . ASP A 1 208 ? -3.351 -20.212 48.145 1.00 34.12 208 ASP A C 1
ATOM 1652 O O . ASP A 1 208 ? -3.119 -19.022 47.986 1.00 34.12 208 ASP A O 1
ATOM 1656 N N . LYS A 1 209 ? -4.544 -20.708 48.525 1.00 33.59 209 LYS A N 1
ATOM 1657 C CA . LYS A 1 209 ? -5.440 -20.343 49.649 1.00 33.59 209 LYS A CA 1
ATOM 1658 C C . LYS A 1 209 ? -5.902 -18.882 49.877 1.00 33.59 209 LYS A C 1
ATOM 1660 O O . LYS A 1 209 ? -5.175 -18.067 50.416 1.00 33.59 209 LYS A O 1
ATOM 1665 N N . ILE A 1 210 ? -7.209 -18.702 49.626 1.00 32.31 210 ILE A N 1
ATOM 1666 C CA . ILE A 1 210 ? -8.289 -18.101 50.457 1.00 32.31 210 ILE A CA 1
ATOM 1667 C C . ILE A 1 210 ? -8.147 -16.652 51.004 1.00 32.31 210 ILE A C 1
ATOM 1669 O O . ILE A 1 210 ? -7.306 -16.364 51.845 1.00 32.31 210 ILE A O 1
ATOM 1673 N N . GLU A 1 211 ? -9.170 -15.862 50.624 1.00 28.42 211 GLU A N 1
ATOM 1674 C CA . GLU A 1 211 ? -9.802 -14.644 51.198 1.00 28.42 211 GLU A CA 1
ATOM 1675 C C . GLU A 1 211 ? -9.549 -13.246 50.571 1.00 28.42 211 GLU A C 1
ATOM 1677 O O . GLU A 1 211 ? -8.432 -12.925 50.164 1.00 28.42 211 GLU A O 1
ATOM 1682 N N . PRO A 1 212 ? -10.615 -12.415 50.415 1.00 37.81 212 PRO A N 1
ATOM 1683 C CA . PRO A 1 212 ? -10.642 -11.288 49.488 1.00 37.81 212 PRO A CA 1
ATOM 1684 C C . PRO A 1 212 ? -10.171 -9.991 50.153 1.00 37.81 212 PRO A C 1
ATOM 1686 O O . PRO A 1 212 ? -10.850 -9.422 51.006 1.00 37.81 212 PRO A O 1
ATOM 1689 N N . LEU A 1 213 ? -9.035 -9.467 49.698 1.00 28.48 213 LEU A N 1
ATOM 1690 C CA . LEU A 1 213 ? -8.562 -8.135 50.063 1.00 28.48 213 LEU A CA 1
ATOM 1691 C C . LEU A 1 213 ? -8.737 -7.166 48.894 1.00 28.48 213 LEU A C 1
ATOM 1693 O O . LEU A 1 213 ? -8.100 -7.254 47.847 1.00 28.48 213 LEU A O 1
ATOM 1697 N N . ARG A 1 214 ? -9.661 -6.240 49.129 1.00 38.50 214 ARG A N 1
ATOM 1698 C CA . ARG A 1 214 ? -9.885 -4.979 48.428 1.00 38.50 214 ARG A CA 1
ATOM 1699 C C . ARG A 1 214 ? -8.581 -4.157 48.453 1.00 38.50 214 ARG A C 1
ATOM 1701 O O . ARG A 1 214 ? -8.096 -3.854 49.537 1.00 38.50 214 ARG A O 1
ATOM 1708 N N . ALA A 1 215 ? -8.038 -3.804 47.292 1.00 29.80 215 ALA A N 1
ATOM 1709 C CA . ALA A 1 215 ? -6.986 -2.793 47.113 1.00 29.80 215 ALA A CA 1
ATOM 1710 C C . ALA A 1 215 ? -7.120 -2.281 45.669 1.00 29.80 215 ALA A C 1
ATOM 1712 O O . ALA A 1 215 ? -7.026 -3.066 44.730 1.00 29.80 215 ALA A O 1
ATOM 1713 N N . GLU A 1 216 ? -7.766 -1.134 45.486 1.00 28.30 216 GLU A N 1
ATOM 1714 C CA . GLU A 1 216 ? -7.141 0.195 45.389 1.00 28.30 216 GLU A CA 1
ATOM 1715 C C . GLU A 1 216 ? -6.443 0.416 44.045 1.00 28.30 216 GLU A C 1
ATOM 1717 O O . GLU A 1 216 ? -5.613 -0.366 43.587 1.00 28.30 216 GLU A O 1
ATOM 1722 N N . GLU A 1 217 ? -6.905 1.486 43.405 1.00 37.28 217 GLU A N 1
ATOM 1723 C CA . GLU A 1 217 ? -6.423 2.053 42.161 1.00 37.28 217 GLU A CA 1
ATOM 1724 C C . GLU A 1 217 ? -4.952 2.441 42.301 1.00 37.28 217 GLU A C 1
ATOM 1726 O O . GLU A 1 217 ? -4.604 3.231 43.169 1.00 37.28 217 GLU A O 1
ATOM 1731 N N . ASP A 1 218 ? -4.111 1.925 41.412 1.00 30.67 218 ASP A N 1
ATOM 1732 C CA . ASP A 1 218 ? -2.954 2.661 40.907 1.00 30.67 218 ASP A CA 1
ATOM 1733 C C . ASP A 1 218 ? -2.471 1.964 39.632 1.00 30.67 218 ASP A C 1
ATOM 1735 O O . ASP A 1 218 ? -1.703 1.001 39.653 1.00 30.67 218 ASP A O 1
ATOM 1739 N N . VAL A 1 219 ? -2.967 2.435 38.489 1.00 31.11 219 VAL A N 1
ATOM 1740 C CA . VAL A 1 219 ? -2.269 2.243 37.217 1.00 31.11 219 VAL A CA 1
ATOM 1741 C C . VAL A 1 219 ? -1.852 3.627 36.760 1.00 31.11 219 VAL A C 1
ATOM 1743 O O . VAL A 1 219 ? -2.603 4.357 36.115 1.00 31.11 219 VAL A O 1
ATOM 1746 N N . VAL A 1 220 ? -0.639 3.987 37.165 1.00 34.16 220 VAL A N 1
ATOM 1747 C CA . VAL A 1 220 ? 0.160 5.000 36.491 1.00 34.16 220 VAL A CA 1
ATOM 1748 C C . VAL A 1 220 ? 0.548 4.369 35.157 1.00 34.16 220 VAL A C 1
ATOM 1750 O O . VAL A 1 220 ? 1.478 3.567 35.112 1.00 34.16 220 VAL A O 1
ATOM 1753 N N . ASP A 1 221 ? -0.223 4.637 34.103 1.00 29.19 221 ASP A N 1
ATOM 1754 C CA . ASP A 1 221 ? 0.217 4.311 32.750 1.00 29.19 221 ASP A CA 1
ATOM 1755 C C . ASP A 1 221 ? 0.941 5.536 32.198 1.00 29.19 221 ASP A C 1
ATOM 1757 O O . ASP A 1 221 ? 0.371 6.619 32.031 1.00 29.19 221 ASP A O 1
ATOM 1761 N N . ASP A 1 222 ? 2.243 5.340 32.043 1.00 26.02 222 ASP A N 1
ATOM 1762 C CA . ASP A 1 222 ? 3.222 6.255 31.488 1.00 26.02 222 ASP A CA 1
ATOM 1763 C C . ASP A 1 222 ? 2.819 6.543 30.038 1.00 26.02 222 ASP A C 1
ATOM 1765 O O . ASP A 1 222 ? 2.995 5.713 29.143 1.00 26.02 222 ASP A O 1
ATOM 1769 N N . VAL A 1 223 ? 2.201 7.703 29.807 1.00 29.12 223 VAL A N 1
ATOM 1770 C CA . VAL A 1 223 ? 1.992 8.214 28.453 1.00 29.12 223 VAL A CA 1
ATOM 1771 C C . VAL A 1 223 ? 3.364 8.659 27.962 1.00 29.12 223 VAL A C 1
ATOM 1773 O O . VAL A 1 223 ? 3.760 9.808 28.127 1.00 29.12 223 VAL A O 1
ATOM 1776 N N . SER A 1 224 ? 4.111 7.711 27.404 1.00 28.05 224 SER A N 1
ATOM 1777 C CA . SER A 1 224 ? 5.248 7.999 26.543 1.00 28.05 224 SER A CA 1
ATOM 1778 C C . SER A 1 224 ? 4.709 8.718 25.308 1.00 28.05 224 SER A C 1
ATOM 1780 O O . SER A 1 224 ? 4.293 8.078 24.341 1.00 28.05 224 SER A O 1
ATOM 1782 N N . ASP A 1 225 ? 4.690 10.048 25.366 1.00 29.83 225 ASP A N 1
ATOM 1783 C CA . ASP A 1 225 ? 4.727 10.899 24.183 1.00 29.83 225 ASP A CA 1
ATOM 1784 C C . ASP A 1 225 ? 5.991 10.524 23.391 1.00 29.83 225 ASP A C 1
ATOM 1786 O O . ASP A 1 225 ? 7.107 10.912 23.736 1.00 29.83 225 ASP A O 1
ATOM 1790 N N . GLU A 1 226 ? 5.833 9.708 22.346 1.00 29.52 226 GLU A N 1
ATOM 1791 C CA . GLU A 1 226 ? 6.863 9.557 21.321 1.00 29.52 226 GLU A CA 1
ATOM 1792 C C . GLU A 1 226 ? 6.840 10.820 20.450 1.00 29.52 226 GLU A C 1
ATOM 1794 O O . GLU A 1 226 ? 6.127 10.911 19.450 1.00 29.52 226 GLU A O 1
ATOM 1799 N N . GLU A 1 227 ? 7.610 11.824 20.873 1.00 30.94 227 GLU A N 1
ATOM 1800 C CA . GLU A 1 227 ? 8.078 12.889 19.993 1.00 30.94 227 GLU A CA 1
ATOM 1801 C C . GLU A 1 227 ? 8.997 12.279 18.919 1.00 30.94 227 GLU A C 1
ATOM 1803 O O . GLU A 1 227 ? 9.939 11.538 19.212 1.00 30.94 227 GLU A O 1
ATOM 1808 N N . GLU A 1 228 ? 8.706 12.580 17.651 1.00 31.81 228 GLU A N 1
ATOM 1809 C CA . GLU A 1 228 ? 9.560 12.253 16.511 1.00 31.81 228 GLU A CA 1
ATOM 1810 C C . GLU A 1 228 ? 10.920 12.962 16.645 1.00 31.81 228 GLU A C 1
ATOM 1812 O O . GLU A 1 228 ? 11.049 14.135 16.298 1.00 31.81 228 GLU A O 1
ATOM 1817 N N . GLU A 1 229 ? 11.965 12.250 17.080 1.00 29.97 229 GLU A N 1
ATOM 1818 C CA . GLU A 1 229 ? 13.350 12.698 16.899 1.00 29.97 229 GLU A CA 1
ATOM 1819 C C . GLU A 1 229 ? 14.045 11.926 15.772 1.00 29.97 229 GLU A C 1
ATOM 1821 O O . GLU A 1 229 ? 14.326 10.725 15.819 1.00 29.97 229 GLU A O 1
ATOM 1826 N N . THR A 1 230 ? 14.333 12.686 14.721 1.00 28.52 230 THR A N 1
ATOM 1827 C CA . THR A 1 230 ? 15.175 12.356 13.577 1.00 28.52 230 THR A CA 1
ATOM 1828 C C . THR A 1 230 ? 16.533 11.794 14.005 1.00 28.52 230 THR A C 1
ATOM 1830 O O . THR A 1 230 ? 17.302 12.450 14.704 1.00 28.52 230 THR A O 1
ATOM 1833 N N . GLN A 1 231 ? 16.856 10.597 13.516 1.00 30.09 231 GLN A N 1
ATOM 1834 C CA . GLN A 1 231 ? 18.151 9.946 13.704 1.00 30.09 231 GLN A CA 1
ATOM 1835 C C . GLN A 1 231 ? 19.283 10.750 13.048 1.00 30.09 231 GLN A C 1
ATOM 1837 O O . GLN A 1 231 ? 19.368 10.830 11.822 1.00 30.09 231 GLN A O 1
ATOM 1842 N N . SER A 1 232 ? 20.205 11.272 13.859 1.00 28.59 232 SER A N 1
ATOM 1843 C CA . SER A 1 232 ? 21.562 11.606 13.417 1.00 28.59 232 SER A CA 1
ATOM 1844 C C . SER A 1 232 ? 22.590 10.810 14.221 1.00 28.59 232 SER A C 1
ATOM 1846 O O . SER A 1 232 ? 22.742 10.975 15.431 1.00 28.59 232 SER A O 1
ATOM 1848 N N . ASP A 1 233 ? 23.265 9.938 13.487 1.00 31.27 233 ASP A N 1
ATOM 1849 C CA . ASP A 1 233 ? 24.313 8.992 13.848 1.00 31.27 233 ASP A CA 1
ATOM 1850 C C . ASP A 1 233 ? 25.571 9.679 14.419 1.00 31.27 233 ASP A C 1
ATOM 1852 O O . ASP A 1 233 ? 26.175 10.514 13.750 1.00 31.27 233 ASP A O 1
ATOM 1856 N N . THR A 1 234 ? 25.995 9.326 15.640 1.00 29.88 234 THR A N 1
ATOM 1857 C CA . THR A 1 234 ? 27.401 9.442 16.077 1.00 29.88 234 THR A CA 1
ATOM 1858 C C . THR A 1 234 ? 27.745 8.358 17.104 1.00 29.88 234 THR A C 1
ATOM 1860 O O . THR A 1 234 ? 27.334 8.386 18.266 1.00 29.88 234 THR A O 1
ATOM 1863 N N . LEU A 1 235 ? 28.533 7.385 16.642 1.00 34.59 235 LEU A N 1
ATOM 1864 C CA . LEU A 1 235 ? 29.224 6.368 17.430 1.00 34.59 235 LEU A CA 1
ATOM 1865 C C . LEU A 1 235 ? 30.171 6.986 18.485 1.00 34.59 235 LEU A C 1
ATOM 1867 O O . LEU A 1 235 ? 30.798 8.015 18.250 1.00 34.59 235 LEU A O 1
ATOM 1871 N N . PHE A 1 236 ? 30.354 6.233 19.579 1.00 32.34 236 PHE A N 1
ATOM 1872 C CA . PHE A 1 236 ? 31.292 6.394 20.708 1.00 32.34 236 PHE A CA 1
ATOM 1873 C C . PHE A 1 236 ? 30.843 7.274 21.890 1.00 32.34 236 PHE A C 1
ATOM 1875 O O . PHE A 1 236 ? 30.984 8.494 21.897 1.00 32.34 236 PHE A O 1
ATOM 1882 N N . LYS A 1 237 ? 30.446 6.615 22.993 1.00 32.91 237 LYS A N 1
ATOM 1883 C CA . LYS A 1 237 ? 30.563 7.185 24.346 1.00 32.91 237 LYS A CA 1
ATOM 1884 C C . LYS A 1 237 ? 30.829 6.111 25.404 1.00 32.91 237 LYS A C 1
ATOM 1886 O O . LYS A 1 237 ? 30.015 5.226 25.656 1.00 32.91 237 LYS A O 1
ATOM 1891 N N . GLU A 1 238 ? 32.002 6.226 26.016 1.00 30.30 238 GLU A N 1
ATOM 1892 C CA . GLU A 1 238 ? 32.485 5.440 27.149 1.00 30.30 238 GLU A CA 1
ATOM 1893 C C . GLU A 1 238 ? 31.624 5.637 28.410 1.00 30.30 238 GLU A C 1
ATOM 1895 O O . GLU A 1 238 ? 31.115 6.725 28.699 1.00 30.30 238 GLU A O 1
ATOM 1900 N N . LYS A 1 239 ? 31.498 4.565 29.202 1.00 30.97 239 LYS A N 1
ATOM 1901 C CA . LYS A 1 239 ? 30.802 4.542 30.497 1.00 30.97 239 LYS A CA 1
ATOM 1902 C C . LYS A 1 239 ? 31.529 5.414 31.530 1.00 30.97 239 LYS A C 1
ATOM 1904 O O . LYS A 1 239 ? 32.650 5.101 31.918 1.00 30.97 239 LYS A O 1
ATOM 1909 N N . LYS A 1 240 ? 30.845 6.423 32.083 1.00 32.22 240 LYS A N 1
ATOM 1910 C CA . LYS A 1 240 ? 31.253 7.103 33.331 1.00 32.22 240 LYS A CA 1
ATOM 1911 C C . LYS A 1 240 ? 30.494 6.536 34.550 1.00 32.22 240 LYS A C 1
ATOM 1913 O O . LYS A 1 240 ? 29.305 6.235 34.431 1.00 32.22 240 LYS A O 1
ATOM 1918 N N . PRO A 1 241 ? 31.148 6.378 35.718 1.00 33.09 241 PRO A N 1
ATOM 1919 C CA . PRO A 1 241 ? 30.582 5.696 36.886 1.00 33.09 241 PRO A CA 1
ATOM 1920 C C . PRO A 1 241 ? 29.559 6.541 37.672 1.00 33.09 241 PRO A C 1
ATOM 1922 O O . PRO A 1 241 ? 29.678 7.762 37.786 1.00 33.09 241 PRO A O 1
ATOM 1925 N N . LYS A 1 242 ? 28.557 5.861 38.251 1.00 30.19 242 LYS A N 1
ATOM 1926 C CA . LYS A 1 242 ? 27.472 6.437 39.071 1.00 30.19 242 LYS A CA 1
ATOM 1927 C C . LYS A 1 242 ? 27.989 6.908 40.442 1.00 30.19 242 LYS A C 1
ATOM 1929 O O . LYS A 1 242 ? 28.575 6.122 41.180 1.00 30.19 242 LYS A O 1
ATOM 1934 N N . LYS A 1 243 ? 27.696 8.159 40.822 1.00 30.67 243 LYS A N 1
ATOM 1935 C CA . LYS A 1 243 ? 27.848 8.664 42.205 1.00 30.67 243 LYS A CA 1
ATOM 1936 C C . LYS A 1 243 ? 26.613 8.298 43.059 1.00 30.67 243 LYS A C 1
ATOM 1938 O O . LYS A 1 243 ? 25.497 8.362 42.540 1.00 30.67 243 LYS A O 1
ATOM 1943 N N . PRO A 1 244 ? 26.772 7.944 44.350 1.00 33.47 244 PRO A N 1
ATOM 1944 C CA . PRO A 1 244 ? 25.667 7.523 45.215 1.00 33.47 244 PRO A CA 1
ATOM 1945 C C . PRO A 1 244 ? 24.814 8.708 45.712 1.00 33.47 244 PRO A C 1
ATOM 1947 O O . PRO A 1 244 ? 25.339 9.765 46.065 1.00 33.47 244 PRO A O 1
ATOM 1950 N N . LYS A 1 245 ? 23.484 8.525 45.764 1.00 32.44 245 LYS A N 1
ATOM 1951 C CA . LYS A 1 245 ? 22.515 9.510 46.285 1.00 32.44 245 LYS A CA 1
ATOM 1952 C C . LYS A 1 245 ? 22.561 9.570 47.821 1.00 32.44 245 LYS A C 1
ATOM 1954 O O . LYS A 1 245 ? 22.445 8.547 48.491 1.00 32.44 245 LYS A O 1
ATOM 1959 N N . LYS A 1 246 ? 22.686 10.785 48.371 1.00 32.22 246 LYS A N 1
ATOM 1960 C CA . LYS A 1 246 ? 22.592 11.090 49.811 1.00 32.22 246 LYS A CA 1
ATOM 1961 C C . LYS A 1 246 ? 21.158 10.884 50.325 1.00 32.22 246 LYS A C 1
ATOM 1963 O O . LYS A 1 246 ? 20.201 11.355 49.716 1.00 32.22 246 LYS A O 1
ATOM 1968 N N . ARG A 1 247 ? 21.036 10.206 51.469 1.00 28.48 247 ARG A N 1
ATOM 1969 C CA . ARG A 1 247 ? 19.797 9.945 52.221 1.00 28.48 247 ARG A CA 1
ATOM 1970 C C . ARG A 1 247 ? 19.477 11.166 53.099 1.00 28.48 247 ARG A C 1
ATOM 1972 O O . ARG A 1 247 ? 20.261 11.479 53.990 1.00 28.48 247 ARG A O 1
ATOM 1979 N N . ASN A 1 248 ? 18.355 11.848 52.863 1.00 33.31 248 ASN A N 1
ATOM 1980 C CA . 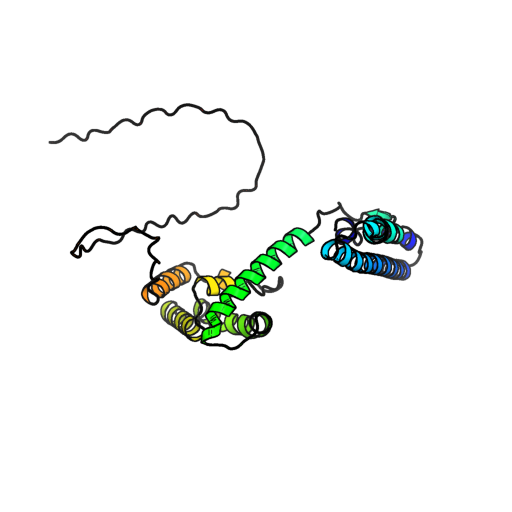ASN A 1 248 ? 17.898 12.951 53.718 1.00 33.31 248 ASN A CA 1
ATOM 1981 C C . ASN A 1 248 ? 17.222 12.405 54.985 1.00 33.31 248 ASN A C 1
ATOM 1983 O O . ASN A 1 248 ? 16.164 11.783 54.924 1.00 33.31 248 ASN A O 1
ATOM 1987 N N . THR A 1 249 ? 17.826 12.662 56.142 1.00 33.62 249 THR A N 1
ATOM 1988 C CA . THR A 1 249 ? 17.237 12.464 57.473 1.00 33.62 249 THR A CA 1
ATOM 1989 C C . THR A 1 249 ? 16.364 13.666 57.845 1.00 33.62 249 THR A C 1
ATOM 1991 O O . THR A 1 249 ? 16.895 14.755 58.062 1.00 33.62 249 THR A O 1
ATOM 1994 N N . LYS A 1 250 ? 15.043 13.484 57.975 1.00 37.00 250 LYS A N 1
ATOM 1995 C CA . LYS A 1 250 ? 14.174 14.435 58.694 1.00 37.00 250 LYS A CA 1
ATOM 1996 C C . LYS A 1 250 ? 14.251 14.144 60.198 1.00 37.00 250 LYS A C 1
ATOM 1998 O O . LYS A 1 250 ? 13.962 13.031 60.633 1.00 37.00 250 LYS A O 1
ATOM 2003 N N . LYS A 1 251 ? 14.677 15.146 60.974 1.00 33.16 251 LYS A N 1
ATOM 2004 C CA . LYS A 1 251 ? 14.680 15.154 62.446 1.00 33.16 251 LYS A CA 1
ATOM 2005 C C . LYS A 1 251 ? 13.243 15.215 62.981 1.00 33.16 251 LYS A C 1
ATOM 2007 O O . LYS A 1 251 ? 12.436 15.985 62.475 1.00 33.16 251 LYS A O 1
ATOM 2012 N N . ARG A 1 252 ? 12.974 14.437 64.036 1.00 32.22 252 ARG A N 1
ATOM 2013 C CA . ARG A 1 252 ? 11.847 14.612 64.968 1.00 32.22 252 ARG A CA 1
ATOM 2014 C C . ARG A 1 252 ? 12.206 15.700 65.983 1.00 32.22 252 ARG A C 1
ATOM 2016 O O . ARG A 1 252 ? 13.223 15.552 66.662 1.00 32.22 252 ARG A O 1
ATOM 2023 N N . LYS A 1 253 ? 11.365 16.720 66.108 1.00 32.50 253 LYS A N 1
ATOM 2024 C CA . LYS A 1 253 ? 10.741 17.196 67.351 1.00 32.50 253 LYS A CA 1
ATOM 2025 C C . LYS A 1 253 ? 9.758 18.301 66.999 1.00 32.50 253 LYS A C 1
ATOM 2027 O O . LYS A 1 253 ? 10.134 19.134 66.149 1.00 32.50 253 LYS A O 1
#

Sequence (253 aa):
LFVQDNYLSVYPYNASTQTSQKKRQLMHMELASSAADSISDSDLFESIIRREQQWSLMPLHGVLSTIRPAFFIQGTFKSRQSFPAWLGKNSTTRKNHRLLEDVRNHMQSKVSASSSEVCLQYIPSLKRPLSQPLLKGKPEDGVAAVIECMDSYGLSRDDWNAIFDICHFSQFTNPIVAIPSSTKSKFTRMYNKSHKVISSSKGRSAKDKIEPLRAEEDVVDDVSDEEEETQSDTLFKEKKPKKPKKRNTKKRK

Secondary structure (DSSP, 8-state):
-HHHHHGGGEEEHHHHT-SSHHHHHHHHHHHHHHHHHHHHHHHHHHHHHHHH--GGGHHHHHIIIIIHHHHHT-EEESSPPPPPTHHHHHHHHHHHHHHHHHHHHHHTTT----HHHIIIIIHHHHHHHHHHHHHHS-HHHHHHHHHHHHHHHT--HHHHHHHHHTT--TTS--GGGGS-HHHHHHHHHHHHHHS------------------------------------------PPPPPPPPPP--PPP-

Organism: NCBI:txid1487602

Foldseek 3Di:
DLCVVFLLQAQAPVLVPDPDPVSSVVLSVVLVVQLVVLLVVLVVVVVCCVPVVPCVCVVVSCCSNPVRNCVSRPHGGNDDRDDDCVVVVVVLVVVLLVLLVVLCVQQVVQDDDDSVCCQPPVLVVLLCQLQVLQQPHDLPVSLVSNLVVCVNRRHDPSNSVSSQVHNDDPVDDRSVVNGDPVSVVVSVVVRCVVDVPPPPPPDDDDDDDDDDDDDDDDDPDDPPPPDDDDDDDDDDDDDDDDDDDDDDDDDDD

InterPro domains:
  IPR008921 DNA polymerase III, clamp loader complex, gamma/delta/delta subunit, C-terminal [SSF48019] (1-108)
  IPR013725 DNA replication factor RFC1, C-terminal [PF08519] (39-193)

pLDDT: mean 77.73, std 24.38, range [26.02, 97.5]